Protein AF-X1TWH5-F1 (afdb_monomer_lite)

Radius of gyration: 23.75 Å; chains: 1; bounding box: 56×56×52 Å

Sequence (237 aa):
FRLDMSYLPYCHKTVMTGAKFEKLFGGPPRKSGTPLTQREMDIAASIQAVAEEVMLRAARNVHRQTGMKNLVLAGGVFLNCVGNGRILREGPFDNIWIQPAAGDAGGALGAALFVWYQLLDNERKVDGRDKQRASLLGPAYSDEQIRRFLDSVNAKYHTFENDEQLFDKVAELINQEKVIGWFQGRMEFGPRALGNRMHKGSTALEKRVNERCYCCAAQQYEQTHKKQYNQYRQEPP

Secondary structure (DSSP, 8-state):
----GGG-GGGTSS-S--HHHHHHTTSPPPPTTSPPPHHHHHHHHHHHHHHHHHHHHHHHHHHHHH--SEEEE-SGGGG-HHHHHHHHHHS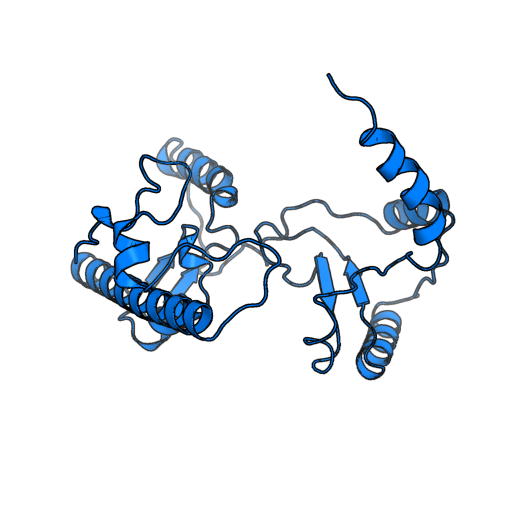S-SEEEE-TTTTGGGHHHHHHHHIIIIIS-------SS---GGG--S----HHHHHHHHHHTT------SSHHHHHHHHHHHHHTT--EEEE-SSPPSSSS--SSEEEE--GGGTTTTTT----SSTTSTTTTHHHHHTTTTS---

InterPro domains:
  IPR003696 Carbamoyltransferase [PF02543] (1-113)
  IPR031730 Carbamoyltransferase, C-terminal [PF16861] (171-197)
  IPR038152 Carbamoyltransferase, C-terminal domain superfamily [G3DSA:3.90.870.20] (133-213)
  IPR043129 ATPase, nucleotide binding domain [SSF53067] (41-119)
  IPR051338 NodU/CmcH Carbamoyltransferase [PTHR34847] (2-197)

pLDDT: mean 80.79, std 21.11, range [26.95, 97.94]

Structure (mmCIF, N/CA/C/O backbone):
data_AF-X1TWH5-F1
#
_entry.id   AF-X1TWH5-F1
#
loop_
_atom_site.group_PDB
_atom_site.id
_atom_site.type_symbol
_atom_site.label_atom_id
_atom_site.label_alt_id
_atom_site.label_comp_id
_atom_site.label_asym_id
_atom_site.label_entity_id
_atom_site.label_seq_id
_atom_site.pdbx_PDB_ins_code
_atom_site.Cartn_x
_atom_site.Cartn_y
_atom_site.Cartn_z
_atom_site.occupancy
_atom_site.B_iso_or_equiv
_atom_site.auth_seq_id
_atom_site.auth_comp_id
_atom_site.auth_asym_id
_atom_site.auth_atom_id
_atom_site.pdbx_PDB_model_num
ATOM 1 N N . PHE A 1 1 ? -14.126 8.071 21.312 1.00 75.88 1 PHE A N 1
ATOM 2 C CA . PHE A 1 1 ? -13.257 9.247 21.547 1.00 75.88 1 PHE A CA 1
ATOM 3 C C . PHE A 1 1 ? -13.687 10.343 20.581 1.00 75.88 1 PHE A C 1
ATOM 5 O O . PHE A 1 1 ? -14.371 10.034 19.612 1.00 75.88 1 PHE A O 1
ATOM 12 N N . ARG A 1 2 ? -13.310 11.597 20.833 1.00 81.94 2 ARG A N 1
ATOM 13 C CA . ARG A 1 2 ? -13.523 12.712 19.905 1.00 81.94 2 ARG A CA 1
ATOM 14 C C . ARG A 1 2 ? -12.220 13.493 19.802 1.00 81.94 2 ARG A C 1
ATOM 16 O O . ARG A 1 2 ? -11.617 13.779 20.830 1.00 81.94 2 ARG A O 1
ATOM 23 N N . LEU A 1 3 ? -11.780 13.772 18.581 1.00 82.00 3 LEU A N 1
ATOM 24 C CA . LEU A 1 3 ? -10.597 14.590 18.334 1.00 82.00 3 LEU A CA 1
ATOM 25 C C . LEU A 1 3 ? -10.986 16.069 18.435 1.00 82.00 3 LEU A C 1
ATOM 27 O O . LEU A 1 3 ? -12.024 16.469 17.901 1.00 82.00 3 LEU A O 1
ATOM 31 N N . ASP A 1 4 ? -10.173 16.874 19.116 1.00 87.94 4 ASP A N 1
ATOM 32 C CA . ASP A 1 4 ? -10.366 18.322 19.129 1.00 87.94 4 ASP A CA 1
ATOM 33 C C . ASP A 1 4 ? -9.8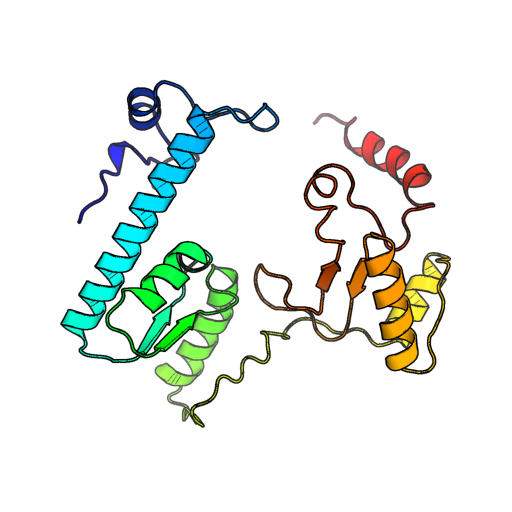58 18.918 17.810 1.00 87.94 4 ASP A C 1
ATOM 35 O O . ASP A 1 4 ? -8.667 19.168 17.611 1.00 87.94 4 ASP A O 1
ATOM 39 N N . MET A 1 5 ? -10.796 19.157 16.896 1.00 88.88 5 MET A N 1
ATOM 40 C CA . MET A 1 5 ? -10.516 19.707 15.570 1.00 88.88 5 MET A CA 1
ATOM 41 C C . MET A 1 5 ? -9.994 21.150 15.610 1.00 88.88 5 MET A C 1
ATOM 43 O O . MET A 1 5 ? -9.475 21.628 14.605 1.00 88.88 5 MET A O 1
ATOM 47 N N . SER A 1 6 ? -10.057 21.850 16.750 1.00 89.56 6 SER A N 1
ATOM 48 C CA . SER A 1 6 ? -9.504 23.206 16.862 1.00 89.56 6 SER A CA 1
ATOM 49 C C . SER A 1 6 ? -7.972 23.252 16.750 1.00 89.56 6 SER A C 1
ATOM 51 O O . SER A 1 6 ? -7.405 24.321 16.515 1.00 89.56 6 SER A O 1
ATOM 53 N N . TYR A 1 7 ? -7.304 22.100 16.858 1.00 89.19 7 TYR A N 1
ATOM 54 C CA . TYR A 1 7 ? -5.873 21.933 16.595 1.00 89.19 7 TYR A CA 1
ATOM 55 C C . TYR A 1 7 ? -5.557 21.621 15.121 1.00 89.19 7 TYR A C 1
ATOM 57 O O . TYR A 1 7 ? -4.430 21.843 14.675 1.00 89.19 7 TYR A O 1
ATOM 65 N N . LEU A 1 8 ? -6.541 21.130 14.360 1.00 89.75 8 LEU A N 1
ATOM 66 C CA . LEU A 1 8 ? -6.369 20.533 13.034 1.00 89.75 8 LEU A CA 1
ATOM 67 C C . LEU A 1 8 ? -7.308 21.205 12.019 1.00 89.75 8 LEU A C 1
ATOM 69 O O . LEU A 1 8 ? -8.389 20.690 11.727 1.00 89.75 8 LEU A O 1
ATOM 73 N N . PRO A 1 9 ? -6.922 22.367 11.467 1.00 88.12 9 PRO A N 1
ATOM 74 C CA . PRO A 1 9 ? -7.796 23.169 10.618 1.00 88.12 9 PRO A CA 1
ATOM 75 C C . PRO A 1 9 ? -7.970 22.640 9.185 1.00 88.12 9 PRO A C 1
ATOM 77 O O . PRO A 1 9 ? -8.643 23.297 8.395 1.00 88.12 9 PRO A O 1
ATOM 80 N N . TYR A 1 10 ? -7.416 21.474 8.837 1.00 85.06 10 TYR A N 1
ATOM 81 C CA . TYR A 1 10 ? -7.393 20.949 7.463 1.00 85.06 10 TYR A CA 1
ATOM 82 C C . TYR A 1 10 ?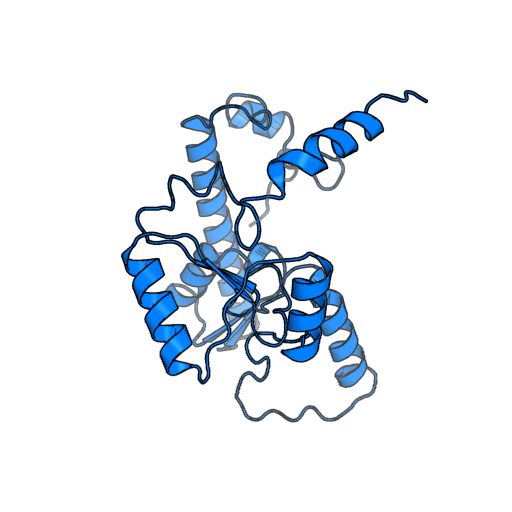 -8.779 20.797 6.812 1.00 85.06 10 TYR A C 1
ATOM 84 O O . TYR A 1 10 ? -8.887 20.796 5.592 1.00 85.06 10 TYR A O 1
ATOM 92 N N . CYS A 1 11 ? -9.854 20.696 7.601 1.00 83.81 11 CYS A N 1
ATOM 93 C CA . CYS A 1 11 ? -11.217 20.645 7.065 1.00 83.81 11 CYS A CA 1
ATOM 94 C C . CYS A 1 11 ? -11.701 21.986 6.483 1.00 83.81 11 CYS A C 1
ATOM 96 O O . CYS A 1 11 ? -12.698 22.004 5.771 1.00 83.81 11 CYS A O 1
ATOM 98 N N . HIS A 1 12 ? -11.057 23.107 6.823 1.00 86.12 12 HIS A N 1
ATOM 99 C CA . HIS A 1 12 ? -11.484 24.454 6.417 1.00 86.12 12 HIS A CA 1
ATOM 100 C C . HIS A 1 12 ? -10.327 25.384 6.009 1.00 86.12 12 HIS A C 1
ATOM 102 O O . HIS A 1 12 ? -10.561 26.543 5.672 1.00 86.12 12 HIS A O 1
ATOM 108 N N . LYS A 1 13 ? -9.075 24.911 6.046 1.00 86.00 13 LYS A N 1
ATOM 109 C CA . LYS A 1 13 ? -7.879 25.631 5.584 1.00 86.00 13 LYS A CA 1
ATOM 110 C C . LYS A 1 13 ? -6.973 24.698 4.789 1.00 86.00 13 LYS A C 1
ATOM 112 O O . LYS A 1 13 ? -6.973 23.493 5.005 1.00 86.00 13 LYS A O 1
ATOM 117 N N . THR A 1 14 ? -6.110 25.271 3.955 1.00 84.38 14 THR A N 1
ATOM 118 C CA . THR A 1 14 ? -5.080 24.557 3.175 1.00 84.38 14 THR A CA 1
ATOM 119 C C . THR A 1 14 ? -3.842 24.160 3.996 1.00 84.38 14 THR A C 1
ATOM 121 O O . THR A 1 14 ? -2.788 23.871 3.437 1.00 84.38 14 THR A O 1
ATOM 124 N N . VAL A 1 15 ? -3.946 24.147 5.330 1.00 84.88 15 VAL A N 1
ATOM 125 C CA . VAL A 1 15 ? -2.860 23.780 6.250 1.00 84.88 15 VAL A CA 1
ATOM 126 C C . VAL A 1 15 ? -3.308 22.672 7.197 1.00 84.88 15 VAL A C 1
ATOM 128 O O . VAL A 1 15 ? -4.450 22.654 7.654 1.00 84.88 15 VAL A O 1
ATOM 131 N N . MET A 1 16 ? -2.390 21.757 7.518 1.00 85.44 16 MET A N 1
ATOM 132 C CA . MET A 1 16 ? -2.682 20.601 8.375 1.00 85.44 16 MET A CA 1
ATOM 133 C C . MET A 1 16 ? -2.828 20.975 9.855 1.00 85.44 16 MET A C 1
ATOM 135 O O . MET A 1 16 ? -3.691 20.440 10.549 1.00 85.44 16 MET A O 1
ATOM 139 N N . THR A 1 17 ? -2.001 21.903 10.336 1.00 89.81 17 THR A N 1
ATOM 140 C CA . THR A 1 17 ? -1.932 22.338 11.739 1.00 89.81 17 THR A CA 1
ATOM 141 C C . THR A 1 17 ? -2.182 23.840 11.845 1.00 89.81 17 THR A C 1
ATOM 143 O O . THR A 1 17 ? -1.909 24.583 10.904 1.00 89.81 17 THR A O 1
ATOM 146 N N . GLY A 1 18 ? -2.707 24.297 12.984 1.00 88.81 18 GLY A N 1
ATOM 147 C CA . GLY A 1 18 ? -2.970 25.720 13.241 1.00 88.81 18 GLY A CA 1
ATOM 148 C C . GLY A 1 18 ? -2.315 26.242 14.521 1.00 88.81 18 GLY A C 1
ATOM 149 O O . GLY A 1 18 ? -1.673 25.493 15.249 1.00 88.81 18 GLY A O 1
ATOM 150 N N . ALA A 1 19 ? -2.555 27.515 14.848 1.00 91.12 19 ALA A N 1
ATOM 151 C CA . ALA A 1 19 ? -1.918 28.216 15.972 1.00 91.12 19 ALA A CA 1
ATOM 152 C C . ALA A 1 19 ? -2.027 27.495 17.333 1.00 91.12 19 ALA A C 1
ATOM 154 O O . ALA A 1 19 ? -1.101 27.543 18.139 1.00 91.12 19 ALA A O 1
ATOM 155 N N . LYS A 1 20 ? -3.136 26.790 17.606 1.00 92.94 20 LYS A N 1
ATOM 156 C CA . LYS A 1 20 ? -3.268 25.984 18.834 1.00 92.94 20 LYS A CA 1
ATOM 157 C C . LYS A 1 20 ? -2.280 24.817 18.878 1.00 92.94 20 LYS A C 1
ATOM 159 O O . LYS A 1 20 ? -1.723 24.537 19.934 1.00 92.94 20 LYS A O 1
ATOM 164 N N . PHE A 1 21 ? -2.065 24.156 17.742 1.00 93.06 21 PHE A N 1
ATOM 165 C CA . PHE A 1 21 ? -1.085 23.083 17.598 1.00 93.06 21 PHE A CA 1
ATOM 166 C C . PHE A 1 21 ? 0.329 23.630 17.778 1.00 93.06 21 PHE A C 1
ATOM 168 O O . PHE A 1 21 ? 1.115 23.079 18.539 1.00 93.06 21 PHE A O 1
ATOM 175 N N . GLU A 1 22 ? 0.621 24.770 17.156 1.00 93.31 22 GLU A N 1
ATOM 176 C CA . GLU A 1 22 ? 1.918 25.434 17.287 1.00 93.31 22 GLU A CA 1
ATOM 177 C C . GLU A 1 22 ? 2.218 25.811 18.738 1.00 93.31 22 GLU A C 1
ATOM 179 O O . GLU A 1 22 ? 3.299 25.521 19.243 1.00 93.31 22 GLU A O 1
ATOM 184 N N . LYS A 1 23 ? 1.238 26.389 19.442 1.00 94.06 23 LYS A N 1
ATOM 185 C CA . LYS A 1 23 ? 1.361 26.721 20.864 1.00 94.06 23 LYS A CA 1
ATOM 186 C C . LYS A 1 23 ? 1.583 25.477 21.725 1.00 94.06 23 LYS A C 1
ATOM 188 O O . LYS A 1 23 ? 2.417 25.514 22.622 1.00 94.06 23 LYS A O 1
ATOM 193 N N . LEU A 1 24 ? 0.846 24.396 21.462 1.00 92.50 24 LEU A N 1
ATOM 194 C CA . LEU A 1 24 ? 0.962 23.143 22.214 1.00 92.50 24 LEU A CA 1
ATOM 195 C C . LEU A 1 24 ? 2.341 22.500 22.047 1.00 92.50 24 LEU A C 1
ATOM 197 O O . LEU A 1 24 ? 2.914 22.020 23.018 1.00 92.50 24 LEU A O 1
ATOM 201 N N . PHE A 1 25 ? 2.877 22.520 20.829 1.00 91.44 25 PHE A N 1
ATOM 202 C CA . PHE A 1 25 ? 4.146 21.880 20.493 1.00 91.44 25 PHE A CA 1
ATOM 203 C C . PHE A 1 25 ? 5.316 22.867 20.398 1.00 91.44 25 PHE A C 1
ATOM 205 O O . PHE A 1 25 ? 6.335 22.553 19.788 1.00 91.44 25 PHE A O 1
ATOM 212 N N . GLY A 1 26 ? 5.193 24.067 20.970 1.00 90.88 26 GLY A N 1
ATOM 213 C CA . GLY A 1 26 ? 6.304 25.006 21.148 1.00 90.88 26 GLY A CA 1
ATOM 214 C C . GLY A 1 26 ? 6.888 25.609 19.865 1.00 90.88 26 GLY A C 1
ATOM 215 O O . GLY A 1 26 ? 8.084 25.879 19.820 1.00 90.88 26 GLY A O 1
ATOM 216 N N . GLY A 1 27 ? 6.090 25.805 18.812 1.00 92.00 27 GLY A N 1
ATOM 217 C CA . GLY A 1 27 ? 6.532 26.523 17.611 1.00 92.00 27 GLY A CA 1
ATOM 218 C C . GLY A 1 27 ? 5.768 26.189 16.324 1.00 92.00 27 GLY A C 1
ATOM 219 O O . GLY A 1 27 ? 4.943 25.273 16.305 1.00 92.00 27 GLY A O 1
ATOM 220 N N . PRO A 1 28 ? 6.067 26.893 15.220 1.00 92.06 28 PRO A N 1
ATOM 221 C CA . PRO A 1 28 ? 5.425 26.664 13.930 1.00 92.06 28 PRO A CA 1
ATOM 222 C C . PRO A 1 28 ? 5.804 25.302 13.314 1.00 92.06 28 PRO A C 1
ATOM 224 O O . PRO A 1 28 ? 6.740 24.634 13.783 1.00 92.06 28 PRO A O 1
ATOM 227 N N . PRO A 1 29 ? 5.110 24.886 12.238 1.00 89.88 29 PRO A N 1
ATOM 228 C CA . PRO A 1 29 ? 5.534 23.770 11.406 1.00 89.88 29 PRO A CA 1
ATOM 229 C C . PRO A 1 29 ? 6.936 24.007 10.846 1.00 89.88 29 PRO A C 1
ATOM 231 O O . PRO A 1 29 ? 7.296 25.120 10.453 1.00 89.88 29 PRO A O 1
ATOM 234 N N . ARG A 1 30 ? 7.725 22.937 10.767 1.00 91.69 30 ARG A N 1
ATOM 235 C CA . ARG A 1 30 ? 9.049 22.977 10.149 1.00 91.69 30 ARG A CA 1
ATOM 236 C C . ARG A 1 30 ? 8.929 23.347 8.664 1.00 91.69 30 ARG A C 1
ATOM 238 O O . ARG A 1 30 ? 8.115 22.775 7.941 1.00 91.69 30 ARG A O 1
ATOM 245 N N . LYS A 1 31 ? 9.781 24.258 8.185 1.00 90.56 31 LYS A N 1
ATOM 246 C CA . LYS A 1 31 ? 9.889 24.573 6.750 1.00 90.56 31 LYS A CA 1
ATOM 247 C C . LYS A 1 31 ? 10.510 23.398 5.996 1.00 90.56 31 LYS A C 1
ATOM 249 O O . LYS A 1 31 ? 11.455 22.790 6.486 1.00 90.56 31 LYS A O 1
ATOM 254 N N . SER A 1 32 ? 10.004 23.089 4.802 1.00 88.88 32 SER A N 1
ATOM 255 C CA . SER A 1 32 ? 10.569 22.023 3.963 1.00 88.88 32 SER A CA 1
ATOM 256 C C . SER A 1 32 ? 12.049 22.280 3.643 1.00 88.88 32 SER A C 1
ATOM 258 O O . SER A 1 32 ? 12.463 23.429 3.503 1.00 88.88 32 SER A O 1
ATOM 260 N N . GLY A 1 33 ? 12.850 21.217 3.550 1.00 90.19 33 GLY A N 1
ATOM 261 C CA . GLY A 1 33 ? 14.287 21.289 3.252 1.00 90.19 33 GLY A CA 1
ATOM 262 C C . GLY A 1 33 ? 15.201 21.673 4.423 1.00 90.19 33 GLY A C 1
ATOM 263 O O . GLY A 1 33 ? 16.415 21.592 4.284 1.00 90.19 33 GLY A O 1
ATOM 264 N N . THR A 1 34 ? 14.665 22.051 5.588 1.00 92.56 34 THR A N 1
ATOM 265 C CA . THR A 1 34 ? 15.492 22.294 6.785 1.00 92.56 34 THR A CA 1
ATOM 266 C C . THR A 1 34 ? 15.832 20.989 7.520 1.00 92.56 34 THR A C 1
ATOM 268 O O . THR A 1 34 ? 15.097 20.004 7.369 1.00 92.56 34 THR A O 1
ATOM 271 N N . PRO A 1 35 ? 16.878 20.965 8.367 1.00 92.25 35 PRO A N 1
ATOM 272 C CA . PRO A 1 35 ? 17.170 19.812 9.217 1.00 92.25 35 PRO A CA 1
ATOM 273 C C . PRO A 1 35 ? 15.982 19.424 10.110 1.00 92.25 35 PRO A C 1
ATOM 275 O O . PRO A 1 35 ? 15.219 20.289 10.549 1.00 92.25 35 PRO A O 1
ATOM 278 N N . LEU A 1 36 ? 15.828 18.121 10.360 1.00 93.25 36 LEU A N 1
ATOM 279 C CA . LEU A 1 36 ? 14.891 17.583 11.349 1.00 93.25 36 LEU A CA 1
ATOM 280 C C . LEU A 1 36 ? 15.503 17.720 12.746 1.00 93.25 36 LEU A C 1
ATOM 282 O O . LEU A 1 36 ? 16.654 17.332 12.944 1.00 93.25 36 LEU A O 1
ATOM 286 N N . THR A 1 37 ? 14.747 18.250 13.706 1.00 93.81 37 THR A N 1
ATOM 287 C CA . THR A 1 37 ? 15.179 18.336 15.108 1.00 93.81 37 THR A CA 1
ATOM 288 C C . THR A 1 37 ? 14.487 17.273 15.962 1.00 93.81 37 THR A C 1
ATOM 290 O O . THR A 1 37 ? 13.516 16.646 15.528 1.00 93.81 37 THR A O 1
ATOM 293 N N . GLN A 1 38 ? 14.957 17.086 17.202 1.00 94.38 38 GLN A N 1
ATOM 294 C CA . GLN A 1 38 ? 14.334 16.166 18.161 1.00 94.38 38 GLN A CA 1
ATOM 295 C C . GLN A 1 38 ? 12.847 16.467 18.369 1.00 94.38 38 GLN A C 1
ATOM 297 O O . GLN A 1 38 ? 12.031 15.554 18.402 1.00 94.38 38 GLN A O 1
ATOM 302 N N . ARG A 1 39 ? 12.478 17.751 18.381 1.00 93.50 39 ARG A N 1
ATOM 303 C CA . ARG A 1 39 ? 11.090 18.196 18.505 1.00 93.50 39 ARG A CA 1
ATOM 304 C C . ARG A 1 39 ? 10.192 17.606 17.416 1.00 93.50 39 ARG A C 1
ATOM 306 O O . ARG A 1 39 ? 9.123 17.094 17.727 1.00 93.50 39 ARG A O 1
ATOM 313 N N . GLU A 1 40 ? 10.591 17.673 16.144 1.00 93.44 40 GLU A N 1
ATOM 314 C CA . GLU A 1 40 ? 9.766 17.119 15.060 1.00 93.44 40 GLU A CA 1
ATOM 315 C C . GLU A 1 40 ? 9.663 15.593 15.142 1.00 93.44 40 GLU A C 1
ATOM 317 O O . GLU A 1 40 ? 8.607 15.039 14.831 1.00 93.44 40 GLU A O 1
ATOM 322 N N . MET A 1 41 ? 10.731 14.925 15.587 1.00 94.25 41 MET A N 1
ATOM 323 C CA . MET A 1 41 ? 10.735 13.477 15.797 1.00 94.25 41 MET A CA 1
ATOM 324 C C . MET A 1 41 ? 9.789 13.069 16.935 1.00 94.25 41 MET A C 1
ATOM 326 O O . MET A 1 41 ? 8.971 12.168 16.746 1.00 94.25 41 MET A O 1
ATOM 330 N N . ASP A 1 42 ? 9.817 13.777 18.066 1.00 95.19 42 ASP A N 1
ATOM 331 C CA . ASP A 1 42 ? 8.942 13.524 19.218 1.00 95.19 42 ASP A CA 1
ATOM 332 C C . ASP A 1 42 ? 7.466 13.776 18.881 1.00 95.19 42 ASP A C 1
ATOM 334 O O . ASP A 1 42 ? 6.589 12.996 19.264 1.00 95.19 42 ASP A O 1
ATOM 338 N N . ILE A 1 43 ? 7.179 14.838 18.116 1.00 93.38 43 ILE A N 1
ATOM 339 C CA . ILE A 1 43 ? 5.828 15.129 17.618 1.00 93.38 43 ILE A CA 1
ATOM 340 C C . ILE A 1 43 ? 5.347 13.993 16.711 1.00 93.38 43 ILE A C 1
ATOM 342 O O . ILE A 1 43 ? 4.236 13.495 16.898 1.00 93.38 43 ILE A O 1
ATOM 346 N N . ALA A 1 44 ? 6.166 13.559 15.748 1.00 93.06 44 ALA A N 1
ATOM 347 C CA . ALA A 1 44 ? 5.807 12.478 14.834 1.00 93.06 44 ALA A CA 1
ATOM 348 C C . ALA A 1 44 ? 5.543 11.162 15.584 1.00 93.06 44 ALA A C 1
ATOM 350 O O . ALA A 1 44 ? 4.518 10.521 15.346 1.00 93.06 44 ALA A O 1
ATOM 351 N N . ALA A 1 45 ? 6.409 10.799 16.535 1.00 95.06 45 ALA A N 1
ATOM 352 C CA . ALA A 1 45 ? 6.241 9.613 17.372 1.00 95.06 45 ALA A CA 1
ATOM 353 C C . ALA A 1 45 ? 4.962 9.683 18.225 1.00 95.06 45 ALA A C 1
ATOM 355 O O . ALA A 1 45 ? 4.202 8.717 18.291 1.00 95.06 45 ALA A O 1
ATOM 356 N N . SER A 1 46 ? 4.676 10.844 18.820 1.00 94.12 46 SER A N 1
ATOM 357 C CA . SER A 1 46 ? 3.473 11.056 19.636 1.00 94.12 46 SER A CA 1
ATOM 358 C C . SER A 1 46 ? 2.190 10.956 18.808 1.00 94.12 46 SER A C 1
ATOM 360 O O . SER A 1 46 ? 1.231 10.302 19.221 1.00 94.12 46 SER A O 1
ATOM 362 N N . ILE A 1 47 ? 2.166 11.566 17.617 1.00 92.44 47 ILE A N 1
ATOM 363 C CA . ILE A 1 47 ? 1.028 11.470 16.690 1.00 92.44 47 ILE A CA 1
ATOM 364 C C . ILE A 1 47 ? 0.817 10.020 16.261 1.00 92.44 47 ILE A C 1
ATOM 366 O O . ILE A 1 47 ? -0.320 9.553 16.263 1.00 92.44 47 ILE A O 1
ATOM 370 N N . GLN A 1 48 ? 1.893 9.308 15.924 1.00 94.94 48 GLN A N 1
ATOM 371 C 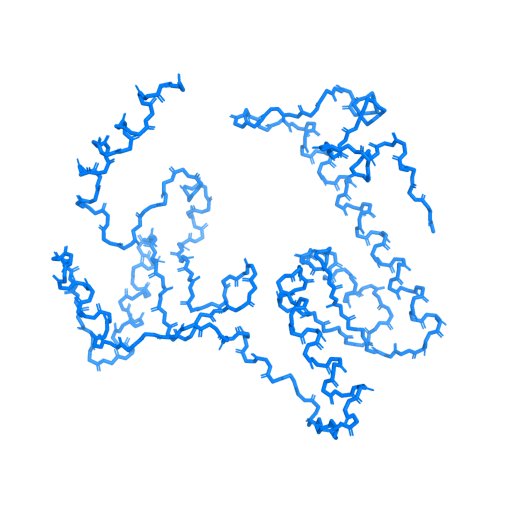CA . GLN A 1 48 ? 1.835 7.901 15.543 1.00 94.94 48 GLN A CA 1
ATOM 372 C C . GLN A 1 48 ? 1.242 7.049 16.678 1.00 94.94 48 GLN A C 1
ATOM 374 O O . GLN A 1 48 ? 0.275 6.326 16.447 1.00 94.94 48 GLN A O 1
ATOM 379 N N . ALA A 1 49 ? 1.717 7.210 17.916 1.00 95.44 49 ALA A N 1
ATOM 380 C CA . ALA A 1 49 ? 1.195 6.481 19.073 1.00 95.44 49 ALA A CA 1
ATOM 381 C C . ALA A 1 49 ? -0.310 6.726 19.303 1.00 95.44 49 ALA A C 1
ATOM 383 O O . ALA A 1 49 ? -1.075 5.787 19.546 1.00 95.44 49 ALA A O 1
ATOM 384 N N . VAL A 1 50 ? -0.759 7.981 19.182 1.00 93.31 50 VAL A N 1
ATOM 385 C CA . VAL A 1 50 ? -2.181 8.337 19.311 1.00 93.31 50 VAL A CA 1
ATOM 386 C C . VAL A 1 50 ? -3.003 7.781 18.146 1.00 93.31 50 VAL A C 1
ATOM 388 O O . VAL A 1 50 ? -4.106 7.281 18.369 1.00 93.31 50 VAL A O 1
ATOM 391 N N . ALA A 1 51 ? -2.486 7.840 16.917 1.00 94.12 51 ALA A N 1
ATOM 392 C CA . ALA A 1 51 ? -3.155 7.300 15.738 1.00 94.12 51 ALA A CA 1
ATOM 393 C C . ALA A 1 51 ? -3.374 5.787 15.868 1.00 94.12 51 ALA A C 1
ATOM 395 O O . ALA A 1 51 ? -4.486 5.312 15.645 1.00 94.12 51 ALA A O 1
ATOM 396 N N . GLU A 1 52 ? -2.358 5.043 16.305 1.00 95.81 52 GLU A N 1
ATOM 397 C CA . GLU A 1 52 ? -2.465 3.605 16.560 1.00 95.81 52 GLU A CA 1
ATOM 398 C C . GLU A 1 52 ? -3.511 3.274 17.629 1.00 95.81 52 GLU A C 1
ATOM 400 O O . GLU A 1 52 ? -4.331 2.373 17.444 1.00 95.81 52 GLU A O 1
ATOM 405 N N . GLU A 1 53 ? -3.528 4.025 18.732 1.00 95.56 53 GLU A N 1
ATOM 406 C CA . GLU A 1 53 ? -4.510 3.843 19.803 1.00 95.56 53 GLU A CA 1
ATOM 407 C C . GLU A 1 53 ? -5.940 4.112 19.308 1.00 95.56 53 GLU A C 1
ATOM 409 O O . GLU A 1 53 ? -6.876 3.364 19.604 1.00 95.56 53 GLU A O 1
ATOM 414 N N . VAL A 1 54 ? -6.118 5.163 18.508 1.00 94.69 54 VAL A N 1
ATOM 415 C CA . VAL A 1 54 ? -7.388 5.501 17.859 1.00 94.69 54 VAL A CA 1
ATOM 416 C C . VAL A 1 54 ? -7.838 4.395 16.902 1.00 94.69 54 VAL A C 1
ATOM 418 O O . VAL A 1 54 ? -8.995 3.969 16.970 1.00 94.69 54 VAL A O 1
ATOM 421 N N . MET A 1 55 ? -6.937 3.901 16.052 1.00 95.75 55 MET A N 1
ATOM 422 C CA . MET A 1 55 ? -7.200 2.805 15.117 1.00 95.75 55 MET A CA 1
ATOM 423 C C . MET A 1 55 ? -7.631 1.531 15.857 1.00 95.75 55 MET A C 1
ATOM 425 O O . MET A 1 55 ? -8.652 0.932 15.513 1.00 95.75 55 MET A O 1
ATOM 429 N N . LEU A 1 56 ? -6.920 1.152 16.923 1.00 96.38 56 LEU A N 1
ATOM 430 C CA . LEU A 1 56 ? -7.237 -0.030 17.727 1.00 96.38 56 LEU A CA 1
ATOM 431 C C . LEU A 1 56 ? -8.591 0.098 18.440 1.00 96.38 56 LEU A C 1
ATOM 433 O O . LEU A 1 56 ? -9.382 -0.849 18.466 1.00 96.38 56 LEU A O 1
ATOM 437 N N . ARG A 1 57 ? -8.907 1.281 18.984 1.00 96.00 57 ARG A N 1
ATOM 438 C CA . ARG A 1 57 ? -10.224 1.562 19.582 1.00 96.00 57 ARG A CA 1
ATOM 439 C C . ARG A 1 57 ? -11.349 1.466 18.558 1.00 96.00 57 ARG A C 1
ATOM 441 O O . ARG A 1 57 ? -12.397 0.904 18.876 1.00 96.00 57 ARG A O 1
ATOM 448 N N . ALA A 1 58 ? -11.144 1.991 17.351 1.00 95.62 58 ALA A N 1
ATOM 449 C CA . ALA A 1 58 ? -12.119 1.892 16.269 1.00 95.62 58 ALA A CA 1
ATOM 450 C C . ALA A 1 58 ? -12.360 0.426 15.872 1.00 95.62 58 ALA A C 1
ATOM 452 O O . ALA A 1 58 ? -13.512 -0.006 15.817 1.00 95.62 58 ALA A O 1
ATOM 453 N N . ALA A 1 59 ? -11.291 -0.359 15.712 1.00 96.50 59 ALA A N 1
ATOM 454 C CA . ALA A 1 59 ? -11.367 -1.787 15.409 1.00 96.50 59 ALA A CA 1
ATOM 455 C C . ALA A 1 59 ? -12.148 -2.566 16.489 1.00 96.50 59 ALA A C 1
ATOM 457 O O . ALA A 1 59 ? -13.093 -3.293 16.179 1.00 96.50 59 ALA A O 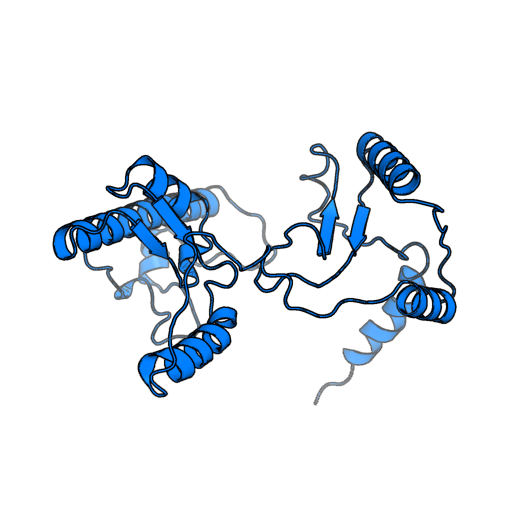1
ATOM 458 N N . ARG A 1 60 ? -11.834 -2.350 17.776 1.00 96.81 60 ARG A N 1
ATOM 459 C CA . ARG A 1 60 ? -12.554 -2.966 18.910 1.00 96.81 60 ARG A CA 1
ATOM 460 C C . ARG A 1 60 ? -14.029 -2.571 18.966 1.00 96.81 60 ARG A C 1
ATOM 462 O O . ARG A 1 60 ? -14.870 -3.392 19.329 1.00 96.81 60 ARG A O 1
ATOM 469 N N . ASN A 1 61 ? -14.349 -1.323 18.630 1.00 96.44 61 ASN A N 1
ATOM 470 C CA . ASN A 1 61 ? -15.728 -0.855 18.575 1.00 96.44 61 ASN A CA 1
ATOM 471 C C . ASN A 1 61 ? -16.518 -1.560 17.460 1.00 96.44 61 ASN A C 1
ATOM 473 O O . ASN A 1 61 ? -17.607 -2.059 17.727 1.00 96.44 61 ASN A O 1
ATOM 477 N N . VAL A 1 62 ? -15.958 -1.670 16.251 1.00 96.69 62 VAL A N 1
ATOM 478 C CA . VAL A 1 62 ? -16.592 -2.402 15.137 1.00 96.69 62 VAL A CA 1
ATOM 479 C C . VAL A 1 62 ? -16.792 -3.876 15.488 1.00 96.69 62 VAL A C 1
ATOM 481 O O . VAL A 1 62 ? -17.875 -4.413 15.264 1.00 96.69 62 VAL A O 1
ATOM 484 N N . HIS A 1 63 ? -15.801 -4.521 16.107 1.00 97.75 63 HIS A N 1
ATOM 485 C CA . HIS A 1 63 ? -15.947 -5.904 16.563 1.00 97.75 63 HIS A CA 1
ATOM 486 C C . HIS A 1 63 ? -17.091 -6.057 17.572 1.00 97.75 63 HIS A C 1
ATOM 488 O O . HIS A 1 63 ? -17.914 -6.953 17.443 1.00 97.75 63 HIS A O 1
ATOM 494 N N . ARG A 1 64 ? -17.194 -5.154 18.556 1.00 97.81 64 ARG A N 1
ATOM 495 C CA . ARG A 1 64 ? -18.281 -5.185 19.548 1.00 97.81 64 ARG A CA 1
ATOM 496 C C . ARG A 1 64 ? -19.665 -5.060 18.909 1.00 97.81 64 ARG A C 1
ATOM 498 O O . ARG A 1 64 ? -20.606 -5.661 19.408 1.00 97.81 64 ARG A O 1
ATOM 505 N N . GLN A 1 65 ? -19.786 -4.268 17.846 1.00 97.94 65 GLN A N 1
ATOM 506 C CA . GLN A 1 65 ? -21.059 -4.048 17.156 1.00 97.94 65 GLN A CA 1
ATOM 507 C C . GLN A 1 65 ? -21.442 -5.204 16.226 1.00 97.94 65 GLN A C 1
ATOM 509 O O . GLN A 1 65 ? -22.624 -5.476 16.058 1.00 97.94 65 GLN A O 1
ATOM 514 N N . THR A 1 66 ? -20.460 -5.860 15.608 1.00 97.62 66 THR A N 1
ATOM 515 C CA . THR A 1 66 ? -20.703 -6.829 14.525 1.00 97.62 66 THR A CA 1
ATOM 516 C C . THR A 1 66 ? -20.489 -8.284 14.932 1.00 97.62 66 THR A C 1
ATOM 518 O O . THR A 1 66 ? -21.043 -9.175 14.297 1.00 97.62 66 THR A O 1
ATOM 521 N N . GLY A 1 67 ? -19.657 -8.548 15.945 1.00 97.25 67 GLY A N 1
ATOM 522 C CA . GLY A 1 67 ? -19.218 -9.893 16.330 1.00 97.25 67 GLY A CA 1
ATOM 523 C C . GLY A 1 67 ? -18.417 -10.631 15.248 1.00 97.25 67 GLY A C 1
ATOM 524 O O . GLY A 1 67 ? -18.220 -11.841 15.353 1.00 97.25 67 GLY A O 1
ATOM 525 N N . MET A 1 68 ? -17.993 -9.942 14.182 1.00 97.38 68 MET A N 1
ATOM 526 C CA . MET A 1 68 ? -17.302 -10.569 13.059 1.00 97.38 68 MET A CA 1
ATOM 527 C C . MET A 1 68 ? -15.843 -10.872 13.382 1.00 97.38 68 MET A C 1
ATOM 529 O O . MET A 1 68 ? -15.132 -10.047 13.942 1.00 97.38 68 MET A O 1
ATOM 533 N N . LYS A 1 69 ? -15.380 -12.035 12.921 1.00 95.94 69 LYS A N 1
ATOM 534 C CA . LYS A 1 69 ? -14.009 -12.525 13.128 1.00 95.94 69 LYS A CA 1
ATOM 535 C C . LYS A 1 69 ? -12.978 -11.923 12.175 1.00 95.94 69 LYS A C 1
ATOM 537 O O . LYS A 1 69 ? -11.790 -11.934 12.471 1.00 95.94 69 LYS A O 1
ATOM 542 N N . ASN A 1 70 ? -13.422 -11.404 11.031 1.00 95.50 70 ASN A N 1
ATOM 543 C CA . ASN A 1 70 ? -12.547 -10.909 9.970 1.00 95.50 70 ASN A CA 1
ATOM 544 C C . ASN A 1 70 ? -12.766 -9.410 9.757 1.00 95.50 70 ASN A C 1
ATOM 546 O O . ASN A 1 70 ? -13.908 -8.970 9.620 1.00 95.50 70 ASN A O 1
ATOM 550 N N . LEU A 1 71 ? -11.677 -8.644 9.679 1.00 96.12 71 LEU A N 1
ATOM 551 C CA . LEU A 1 71 ? -11.711 -7.201 9.447 1.00 96.12 71 LEU A CA 1
ATOM 552 C C . LEU A 1 71 ? -11.161 -6.850 8.063 1.00 96.12 71 LEU A C 1
ATOM 554 O O . LEU A 1 71 ? -10.036 -7.200 7.721 1.00 96.12 71 LEU A O 1
ATOM 558 N N . VAL A 1 72 ? -11.939 -6.104 7.283 1.00 94.06 72 VAL A N 1
ATOM 559 C CA . VAL A 1 72 ? -11.529 -5.575 5.975 1.00 94.06 72 VAL A CA 1
ATOM 560 C C . VAL A 1 72 ? -11.236 -4.083 6.125 1.00 94.06 72 VAL A C 1
ATOM 562 O O . VAL A 1 72 ? -12.067 -3.337 6.637 1.00 94.06 72 VAL A O 1
ATOM 565 N N . LEU A 1 73 ? -10.052 -3.652 5.695 1.00 93.75 73 LEU A N 1
ATOM 566 C CA . LEU A 1 73 ? -9.529 -2.302 5.886 1.00 93.75 73 LEU A CA 1
ATOM 567 C C . LEU A 1 73 ? -9.276 -1.609 4.542 1.00 93.75 73 LEU A C 1
ATOM 569 O O . LEU A 1 73 ? -8.575 -2.128 3.672 1.00 93.75 73 LEU A O 1
ATOM 573 N N . ALA A 1 74 ? -9.824 -0.404 4.394 1.00 91.50 74 ALA A N 1
ATOM 574 C CA . ALA A 1 74 ? -9.594 0.501 3.272 1.00 91.50 74 ALA A CA 1
ATOM 575 C C . ALA A 1 74 ? -9.703 1.960 3.750 1.00 91.50 74 ALA A C 1
ATOM 577 O O . ALA A 1 74 ? -10.304 2.238 4.786 1.00 91.50 74 ALA A O 1
ATOM 578 N N . GLY A 1 75 ? -9.108 2.888 3.007 1.00 88.56 75 GLY A N 1
ATOM 579 C CA . GLY A 1 75 ? -8.874 4.280 3.395 1.00 88.56 75 GLY A CA 1
ATOM 580 C C . GLY A 1 75 ? -7.380 4.568 3.584 1.00 88.56 75 GLY A C 1
ATOM 581 O O . GLY A 1 75 ? -6.634 3.724 4.080 1.00 88.56 75 GLY A O 1
ATOM 582 N N . GLY A 1 76 ? -6.932 5.776 3.226 1.00 86.56 76 GLY A N 1
ATOM 583 C CA . GLY A 1 76 ? -5.506 6.147 3.239 1.00 86.56 76 GLY A CA 1
ATOM 584 C C . GLY A 1 76 ? -4.803 5.969 4.594 1.00 86.56 76 GLY A C 1
ATOM 585 O O . GLY A 1 76 ? -3.613 5.666 4.628 1.00 86.56 76 GLY A O 1
ATOM 586 N N . VAL A 1 77 ? -5.539 6.062 5.708 1.00 90.12 77 VAL A N 1
ATOM 587 C CA . VAL A 1 77 ? -5.024 5.795 7.067 1.00 90.12 77 VAL A CA 1
ATOM 588 C C . VAL A 1 77 ? -4.471 4.373 7.201 1.00 90.12 77 VAL A C 1
ATOM 590 O O . VAL A 1 77 ? -3.459 4.168 7.867 1.00 90.12 77 VAL A O 1
ATOM 593 N N . PHE A 1 78 ? -5.070 3.392 6.523 1.00 90.56 78 PHE A N 1
ATOM 594 C CA . PHE A 1 78 ? -4.641 1.993 6.582 1.00 90.56 78 PHE A CA 1
ATOM 595 C C . PHE A 1 78 ? -3.444 1.683 5.674 1.00 90.56 78 PHE A C 1
ATOM 597 O O . PHE A 1 78 ? -3.040 0.530 5.571 1.00 90.56 78 PHE A O 1
ATOM 604 N N . LEU A 1 79 ? -2.806 2.694 5.074 1.00 85.75 79 LEU A N 1
ATOM 605 C CA . LEU A 1 79 ? -1.435 2.563 4.563 1.00 85.75 79 LEU A CA 1
ATOM 606 C C . LEU A 1 79 ? -0.385 2.627 5.694 1.00 85.75 79 LEU A C 1
ATOM 608 O O . LEU A 1 79 ? 0.808 2.440 5.441 1.00 85.75 79 LEU A O 1
ATOM 612 N N . ASN A 1 80 ? -0.816 2.862 6.940 1.00 91.00 80 ASN A N 1
ATOM 613 C CA . ASN A 1 80 ? 0.005 2.791 8.145 1.00 91.00 80 ASN A CA 1
ATOM 614 C C . ASN A 1 80 ? 0.234 1.328 8.569 1.00 91.00 80 ASN A C 1
ATOM 616 O O . ASN A 1 80 ? -0.557 0.737 9.307 1.00 91.00 80 ASN A O 1
ATOM 620 N N . CYS A 1 81 ? 1.334 0.732 8.102 1.00 90.62 81 CYS A N 1
ATOM 621 C CA . CYS A 1 81 ? 1.672 -0.663 8.395 1.00 90.62 81 CYS A CA 1
ATOM 622 C C . CYS A 1 81 ? 1.921 -0.933 9.888 1.00 90.62 81 CYS A C 1
ATOM 624 O O . CYS A 1 81 ? 1.606 -2.023 10.363 1.00 90.62 81 CYS A O 1
ATOM 626 N N . VAL A 1 82 ? 2.424 0.054 10.637 1.00 92.81 82 VAL A N 1
ATOM 627 C CA . VAL A 1 82 ? 2.666 -0.070 12.082 1.00 92.81 82 VAL A CA 1
ATOM 628 C C . VAL A 1 82 ? 1.336 -0.209 12.827 1.00 92.81 82 VAL A C 1
ATOM 630 O O . VAL A 1 82 ? 1.151 -1.162 13.585 1.00 92.81 82 VAL A O 1
ATOM 633 N N . GLY A 1 83 ? 0.370 0.666 12.527 1.00 94.19 83 GLY A N 1
ATOM 634 C CA . GLY A 1 83 ? -0.978 0.601 13.096 1.00 94.19 83 GLY A CA 1
ATOM 635 C C . GLY A 1 83 ? -1.734 -0.667 12.704 1.00 94.19 83 GLY A C 1
ATOM 636 O O . GLY A 1 83 ? -2.346 -1.305 13.560 1.00 94.19 83 GLY A O 1
ATOM 637 N N . ASN A 1 84 ? -1.627 -1.100 11.446 1.00 94.81 84 ASN A N 1
ATOM 638 C CA . ASN A 1 84 ? -2.219 -2.365 11.000 1.00 94.81 84 ASN A CA 1
ATOM 639 C C . ASN A 1 84 ? -1.616 -3.575 11.723 1.00 94.81 84 ASN A C 1
ATOM 641 O O . ASN A 1 84 ? -2.348 -4.465 12.150 1.00 94.81 84 ASN A O 1
ATOM 645 N N . GLY A 1 85 ? -0.291 -3.595 11.906 1.00 95.00 85 GLY A N 1
ATOM 646 C CA . GLY A 1 85 ? 0.386 -4.647 12.660 1.00 95.00 85 GLY A CA 1
ATOM 647 C C . GLY A 1 85 ? -0.071 -4.692 14.116 1.00 95.00 85 GLY A C 1
ATOM 648 O O . GLY A 1 85 ? -0.212 -5.770 14.689 1.00 95.00 85 GLY A O 1
ATOM 649 N N . ARG A 1 86 ? -0.361 -3.532 14.711 1.00 95.94 86 ARG A N 1
ATOM 650 C CA . ARG A 1 86 ? -0.912 -3.454 16.065 1.00 95.94 86 ARG A CA 1
ATOM 651 C C . ARG A 1 86 ? -2.357 -3.957 16.139 1.00 95.94 86 ARG A C 1
ATOM 653 O O . ARG A 1 86 ? -2.667 -4.723 17.043 1.00 95.94 86 ARG A O 1
ATOM 660 N N . ILE A 1 87 ? -3.211 -3.623 15.164 1.00 96.88 87 ILE A N 1
ATOM 661 C CA . ILE A 1 87 ? -4.566 -4.201 15.050 1.00 96.88 87 ILE A CA 1
ATOM 662 C C . ILE A 1 87 ? -4.499 -5.726 14.926 1.00 96.88 87 ILE A C 1
ATOM 664 O O . ILE A 1 87 ? -5.266 -6.409 15.593 1.00 96.88 87 ILE A O 1
ATOM 668 N N . LEU A 1 88 ? -3.589 -6.259 14.108 1.00 95.69 88 LEU A N 1
ATOM 669 C CA . LEU A 1 88 ? -3.442 -7.704 13.933 1.00 95.69 88 LEU A CA 1
ATOM 670 C C . LEU A 1 88 ? -3.034 -8.413 15.234 1.00 95.69 88 LEU A C 1
ATOM 672 O O . LEU A 1 88 ? -3.522 -9.499 15.512 1.00 95.69 88 LEU A O 1
ATOM 676 N N . ARG A 1 89 ? -2.136 -7.814 16.027 1.00 96.25 89 ARG A N 1
ATOM 677 C CA . ARG A 1 89 ? -1.634 -8.425 17.271 1.00 96.25 89 ARG A CA 1
ATOM 678 C C . ARG A 1 89 ? -2.563 -8.249 18.472 1.00 96.25 89 ARG A C 1
ATOM 680 O O . ARG A 1 89 ? -2.639 -9.136 19.312 1.00 96.25 89 ARG A O 1
ATOM 687 N N . GLU A 1 90 ? -3.191 -7.083 18.604 1.00 97.25 90 GLU A N 1
ATOM 688 C CA . GLU A 1 90 ? -3.913 -6.665 19.823 1.00 97.25 90 GLU A CA 1
ATOM 689 C C . GLU A 1 90 ? -5.429 -6.505 19.613 1.00 97.25 90 GLU A C 1
ATOM 691 O O . GLU A 1 90 ? -6.176 -6.196 20.556 1.00 97.25 90 GLU A O 1
ATOM 696 N N . GLY A 1 91 ? -5.881 -6.610 18.364 1.00 95.88 91 GLY A N 1
ATOM 697 C CA . GLY A 1 91 ? -7.278 -6.512 17.978 1.00 95.88 91 GLY A CA 1
ATOM 698 C C . GLY A 1 91 ? -8.017 -7.842 18.152 1.00 95.88 91 GLY A C 1
ATOM 699 O O . GLY A 1 91 ? -7.404 -8.901 18.183 1.00 95.88 91 GLY A O 1
ATOM 700 N N . PRO A 1 92 ? -9.353 -7.804 18.256 1.00 96.88 92 PRO A N 1
ATOM 701 C CA . PRO A 1 92 ? -10.177 -8.990 18.487 1.00 96.88 92 PRO A CA 1
ATOM 702 C C . PRO A 1 92 ? -10.521 -9.751 17.189 1.00 96.88 92 PRO A C 1
ATOM 704 O O . PRO A 1 92 ? -11.599 -10.322 17.096 1.00 96.88 92 PRO A O 1
ATOM 707 N N . PHE A 1 93 ? -9.667 -9.703 16.164 1.00 97.19 93 PHE A N 1
ATOM 708 C CA . PHE A 1 93 ? -9.948 -10.299 14.853 1.00 97.19 93 PHE A CA 1
ATOM 709 C C . PHE A 1 93 ? -8.974 -11.435 14.556 1.00 97.19 93 PHE A C 1
ATOM 711 O O . PHE A 1 93 ? -7.774 -11.284 14.763 1.00 97.19 93 PHE A O 1
ATOM 718 N N . ASP A 1 94 ? -9.491 -12.530 14.004 1.00 95.31 94 ASP A N 1
ATOM 719 C CA . ASP A 1 94 ? -8.696 -13.688 13.587 1.00 95.31 94 ASP A CA 1
ATOM 720 C C . ASP A 1 94 ? -7.873 -13.352 12.338 1.00 95.31 94 ASP A C 1
ATOM 722 O O . ASP A 1 94 ? -6.722 -13.761 12.204 1.00 95.31 94 ASP A O 1
ATOM 726 N N . ASN A 1 95 ? -8.470 -12.588 11.415 1.00 94.00 95 ASN A N 1
ATOM 727 C CA . ASN A 1 95 ? -7.830 -12.177 10.172 1.00 94.00 95 ASN A CA 1
ATOM 728 C C . ASN A 1 95 ? -8.113 -10.711 9.868 1.00 94.00 95 ASN A C 1
ATOM 730 O O . ASN A 1 95 ? -9.221 -10.206 10.086 1.00 94.00 95 ASN A O 1
ATOM 734 N N . ILE A 1 96 ? -7.128 -10.056 9.258 1.00 94.38 96 ILE A N 1
ATOM 735 C CA . ILE A 1 96 ? -7.315 -8.755 8.626 1.00 94.38 96 ILE A CA 1
ATOM 736 C C . ILE A 1 96 ? -6.969 -8.845 7.144 1.00 94.38 96 ILE A C 1
ATOM 738 O O . ILE A 1 96 ? -6.029 -9.534 6.753 1.00 94.38 96 ILE A O 1
ATOM 742 N N . TRP A 1 97 ? -7.706 -8.112 6.321 1.00 92.25 97 TRP A N 1
ATOM 743 C CA . TRP A 1 97 ? -7.380 -7.905 4.918 1.00 92.25 97 TRP A CA 1
ATOM 744 C C . TRP A 1 97 ? -7.346 -6.411 4.633 1.00 92.25 97 TRP A C 1
ATOM 746 O O . TRP A 1 97 ? -8.246 -5.679 5.042 1.00 92.25 97 TRP A O 1
ATOM 756 N N . ILE A 1 98 ? -6.301 -5.948 3.953 1.00 90.75 98 ILE A N 1
ATOM 757 C CA . ILE A 1 98 ? -6.077 -4.528 3.679 1.00 90.75 98 ILE A CA 1
ATOM 758 C C . ILE A 1 98 ? -6.001 -4.339 2.173 1.00 90.75 98 ILE A C 1
ATOM 760 O O . ILE A 1 98 ? -5.216 -5.005 1.501 1.00 90.75 98 ILE A O 1
ATOM 764 N N . GLN A 1 99 ? -6.779 -3.393 1.659 1.00 89.12 99 GLN A N 1
ATOM 765 C CA . GLN A 1 99 ? -6.766 -3.061 0.244 1.00 89.12 99 GLN A CA 1
ATOM 766 C C . GLN A 1 99 ? -5.403 -2.451 -0.164 1.00 89.12 99 GLN A C 1
ATOM 768 O O . GLN A 1 99 ? -5.023 -1.423 0.396 1.00 89.12 99 GLN A O 1
ATOM 773 N N . PRO A 1 100 ? -4.665 -2.984 -1.161 1.00 84.00 100 PRO A N 1
ATOM 774 C CA . PRO A 1 100 ? -3.349 -2.455 -1.553 1.00 84.00 100 PRO A CA 1
ATOM 775 C C . PRO A 1 100 ? -3.398 -1.003 -2.041 1.00 84.00 100 PRO A C 1
ATOM 777 O O . PRO A 1 100 ? -2.535 -0.190 -1.711 1.00 84.00 100 PRO A O 1
ATOM 780 N N . ALA A 1 101 ? -4.462 -0.643 -2.758 1.00 83.50 101 ALA A N 1
ATOM 781 C CA . ALA A 1 101 ? -4.790 0.734 -3.108 1.00 83.50 101 ALA A CA 1
ATOM 782 C C . ALA A 1 101 ? -5.816 1.324 -2.124 1.00 83.50 101 ALA A C 1
ATOM 784 O O . ALA A 1 101 ? -6.874 1.779 -2.541 1.00 83.50 101 ALA A O 1
ATOM 785 N N . ALA A 1 102 ? -5.552 1.269 -0.812 1.00 79.69 102 ALA A N 1
ATOM 786 C CA . ALA A 1 102 ? -6.510 1.716 0.209 1.00 79.69 102 ALA A CA 1
ATOM 787 C C . ALA A 1 102 ? -6.851 3.217 0.138 1.00 79.69 102 ALA A C 1
ATOM 789 O O . ALA A 1 102 ? -7.879 3.618 0.668 1.00 79.69 102 ALA A O 1
ATOM 790 N N . GLY A 1 103 ? -6.006 4.051 -0.472 1.00 77.19 103 GLY A N 1
ATOM 791 C CA . GLY A 1 103 ? -6.300 5.473 -0.687 1.00 77.19 103 GLY A CA 1
ATOM 792 C C . GLY A 1 103 ? -7.281 5.727 -1.838 1.00 77.19 103 GLY A C 1
ATOM 793 O O . GLY A 1 103 ? -7.890 4.805 -2.375 1.00 77.19 103 GLY A O 1
ATOM 794 N N . ASP A 1 104 ? -7.370 6.984 -2.273 1.00 79.88 104 ASP A N 1
ATOM 795 C CA . ASP A 1 104 ? -8.334 7.436 -3.293 1.00 79.88 104 ASP A CA 1
ATOM 796 C C . ASP A 1 104 ? -8.211 6.694 -4.630 1.00 79.88 104 ASP A C 1
ATOM 798 O O . ASP A 1 104 ? -9.206 6.489 -5.325 1.00 79.88 104 ASP A O 1
ATOM 802 N N . ALA A 1 105 ? -7.011 6.200 -4.955 1.00 79.50 105 ALA A N 1
ATOM 803 C CA . ALA A 1 105 ? -6.784 5.361 -6.127 1.00 79.50 105 ALA A CA 1
ATOM 804 C C . ALA A 1 105 ? -7.727 4.141 -6.161 1.00 79.50 105 ALA A C 1
ATOM 806 O O . ALA A 1 105 ? -8.243 3.800 -7.222 1.00 79.50 105 ALA A O 1
ATOM 807 N N . GLY A 1 106 ? -8.011 3.513 -5.013 1.00 84.81 106 GLY A N 1
ATOM 808 C CA . GLY A 1 106 ? -8.911 2.360 -4.916 1.00 84.81 106 GLY A CA 1
ATOM 809 C C . GLY A 1 106 ? -10.394 2.688 -5.080 1.00 84.81 106 GLY A C 1
ATOM 810 O O . GLY A 1 106 ? -11.191 1.764 -5.254 1.00 84.81 106 GLY A O 1
ATOM 811 N N . GLY A 1 107 ? -10.775 3.969 -5.065 1.00 87.88 107 GLY A N 1
ATOM 812 C CA . GLY A 1 107 ? -12.168 4.404 -5.174 1.00 87.88 107 GLY A CA 1
ATOM 813 C C . GLY A 1 107 ? -12.829 3.959 -6.478 1.00 87.88 107 GLY A C 1
ATOM 814 O O . GLY A 1 107 ? -13.958 3.478 -6.454 1.00 87.88 107 GLY A O 1
ATOM 815 N N . ALA A 1 108 ? -12.103 4.017 -7.600 1.00 89.19 108 ALA A N 1
ATOM 816 C CA . ALA A 1 108 ? -12.608 3.558 -8.896 1.00 89.19 108 ALA A CA 1
ATOM 817 C C . ALA A 1 108 ? -12.951 2.056 -8.889 1.00 89.19 108 ALA A C 1
ATOM 819 O O . ALA A 1 108 ? -14.006 1.654 -9.382 1.00 89.19 108 ALA A O 1
ATOM 820 N N . LEU A 1 109 ? -12.098 1.229 -8.271 1.00 89.12 109 LEU A N 1
ATOM 821 C CA . LEU A 1 109 ? -12.368 -0.200 -8.104 1.00 89.12 109 LEU A CA 1
ATOM 822 C C . LEU A 1 109 ? -13.574 -0.426 -7.184 1.00 89.12 109 LEU A C 1
ATOM 824 O O . LEU A 1 109 ? -14.446 -1.227 -7.508 1.00 89.12 109 LEU A O 1
ATOM 828 N N . GLY A 1 110 ? -13.640 0.289 -6.059 1.00 90.88 110 GLY A N 1
ATOM 829 C CA . GLY A 1 110 ? -14.765 0.206 -5.127 1.00 90.88 110 GLY A CA 1
ATOM 830 C C . GLY A 1 110 ? -16.100 0.560 -5.786 1.00 90.88 110 GLY A C 1
ATOM 831 O O . GLY A 1 110 ? -17.066 -0.182 -5.633 1.00 90.88 110 GLY A O 1
ATOM 832 N N . ALA A 1 111 ? -16.135 1.634 -6.579 1.00 93.25 111 ALA A N 1
ATOM 833 C CA . ALA A 1 111 ? -17.317 2.058 -7.323 1.00 93.25 111 ALA A CA 1
ATOM 834 C C . ALA A 1 111 ? -17.760 1.001 -8.344 1.00 93.25 111 ALA A C 1
ATOM 836 O O . ALA A 1 111 ? -18.936 0.647 -8.388 1.00 93.25 111 ALA A O 1
ATOM 837 N N . ALA A 1 112 ? -16.822 0.442 -9.115 1.00 92.56 112 ALA A N 1
ATOM 838 C CA . ALA A 1 112 ? -17.126 -0.618 -10.073 1.00 92.56 112 ALA A CA 1
ATOM 839 C C . ALA A 1 112 ? -17.696 -1.872 -9.384 1.00 92.56 112 ALA A C 1
ATOM 841 O O . ALA A 1 112 ? -18.707 -2.413 -9.830 1.00 92.56 112 ALA A O 1
ATOM 842 N N . LEU A 1 113 ? -17.093 -2.306 -8.270 1.00 91.94 113 LEU A N 1
ATOM 843 C CA . LEU A 1 113 ? -17.574 -3.451 -7.489 1.00 91.94 113 LEU A CA 1
ATOM 844 C C . LEU A 1 113 ? -18.955 -3.186 -6.875 1.00 91.94 113 LEU A C 1
ATOM 846 O O . LEU A 1 113 ? -19.797 -4.081 -6.872 1.00 91.94 113 LEU A O 1
ATOM 850 N N . PHE A 1 114 ? -19.199 -1.969 -6.382 1.00 94.75 114 PHE A N 1
ATOM 851 C CA . PHE A 1 114 ? -20.496 -1.571 -5.839 1.00 94.75 114 PHE A CA 1
ATOM 852 C C . PHE A 1 114 ? -21.586 -1.617 -6.912 1.00 94.75 114 PHE A C 1
ATOM 854 O O . PHE A 1 114 ? -22.603 -2.271 -6.714 1.00 94.75 114 PHE A O 1
ATOM 861 N N . VAL A 1 115 ? -21.360 -1.005 -8.079 1.00 97.19 115 VAL A N 1
ATOM 862 C CA . VAL A 1 115 ? -22.325 -1.056 -9.189 1.00 97.19 115 VAL A CA 1
ATOM 863 C C . VAL A 1 115 ? -22.594 -2.506 -9.593 1.00 97.19 115 VAL A C 1
ATOM 865 O O . VAL A 1 115 ? -23.747 -2.924 -9.659 1.00 97.19 115 VAL A O 1
ATOM 868 N N . TRP A 1 116 ? -21.538 -3.293 -9.800 1.00 96.12 116 TRP A N 1
ATOM 869 C CA . TRP A 1 116 ? -21.650 -4.664 -10.291 1.00 96.12 116 TRP A CA 1
ATOM 870 C C . TRP A 1 116 ? -22.418 -5.595 -9.344 1.00 96.12 116 TRP A C 1
ATOM 872 O O . TRP A 1 116 ? -23.288 -6.335 -9.802 1.00 96.12 116 TRP A O 1
ATOM 882 N N . TYR A 1 117 ? -22.114 -5.552 -8.042 1.00 95.62 117 TYR A N 1
ATOM 883 C CA . TYR A 1 117 ? -22.670 -6.489 -7.058 1.00 95.62 117 TYR A CA 1
ATOM 884 C C . TYR A 1 117 ? -23.850 -5.948 -6.251 1.00 95.62 117 TYR A C 1
ATOM 886 O O . TYR A 1 117 ? -24.520 -6.737 -5.597 1.00 95.62 117 TYR A O 1
ATOM 894 N N . GLN A 1 118 ? -24.067 -4.633 -6.185 1.00 95.12 118 GLN A N 1
ATOM 895 C CA . GLN A 1 118 ? -25.138 -4.047 -5.363 1.00 95.12 118 GLN A CA 1
ATOM 896 C C . GLN A 1 118 ? -26.236 -3.393 -6.196 1.00 95.12 118 GLN A C 1
ATOM 898 O O . GLN A 1 118 ? -27.378 -3.380 -5.756 1.00 95.12 118 GLN A O 1
ATOM 903 N N . LEU A 1 119 ? -25.919 -2.852 -7.379 1.00 96.69 119 LEU A N 1
ATOM 904 C CA . LEU A 1 119 ? -26.923 -2.204 -8.234 1.00 96.69 119 LEU A CA 1
ATOM 905 C C . LEU A 1 119 ? -27.402 -3.101 -9.375 1.00 96.69 119 LEU A C 1
ATOM 907 O O . LEU A 1 119 ? -28.565 -3.034 -9.751 1.00 96.69 119 LEU A O 1
ATOM 911 N N . LEU A 1 120 ? -26.509 -3.924 -9.929 1.00 97.56 120 LEU A N 1
ATOM 912 C CA . LEU A 1 120 ? -26.827 -4.848 -11.021 1.00 97.56 120 LEU A CA 1
ATOM 913 C C . LEU A 1 120 ? -27.142 -6.275 -10.546 1.00 97.56 120 LEU A C 1
ATOM 915 O O . LEU A 1 120 ? -27.434 -7.125 -11.378 1.00 97.56 120 LEU A O 1
ATOM 919 N N . ASP A 1 121 ? -27.055 -6.530 -9.236 1.00 95.06 121 ASP A N 1
ATOM 920 C CA . ASP A 1 121 ? -27.377 -7.812 -8.587 1.00 95.06 121 ASP A CA 1
ATOM 921 C C . ASP A 1 121 ? -26.678 -9.041 -9.208 1.00 95.06 121 ASP A C 1
ATOM 923 O O . ASP A 1 121 ? -27.194 -10.158 -9.222 1.00 95.06 121 ASP A O 1
ATOM 927 N N . ASN A 1 122 ? -25.473 -8.847 -9.757 1.00 96.38 122 ASN A N 1
ATOM 928 C CA . ASN A 1 122 ? -24.698 -9.961 -10.290 1.00 96.38 122 ASN A CA 1
ATOM 929 C C . ASN A 1 122 ? -24.200 -10.870 -9.162 1.00 96.38 122 ASN A C 1
ATOM 931 O O . ASN A 1 122 ? -23.818 -10.420 -8.081 1.00 96.38 122 ASN A O 1
ATOM 935 N N . GLU A 1 123 ? -24.096 -12.164 -9.456 1.00 93.69 123 GLU A N 1
ATOM 936 C CA . GLU A 1 123 ? -23.628 -13.159 -8.496 1.00 93.69 123 GLU A CA 1
ATOM 937 C C . GLU A 1 123 ? -22.157 -12.932 -8.101 1.00 93.69 123 GLU A C 1
ATOM 939 O O . GLU A 1 123 ? -21.257 -12.851 -8.946 1.00 93.69 123 GLU A O 1
ATOM 944 N N . ARG A 1 124 ? -21.881 -12.911 -6.790 1.00 90.06 124 ARG A N 1
ATOM 945 C CA . ARG A 1 124 ? -20.515 -12.883 -6.256 1.00 90.06 124 ARG A CA 1
ATOM 946 C C . ARG A 1 124 ? -20.009 -14.293 -5.955 1.00 90.06 124 ARG A C 1
ATOM 948 O O . ARG A 1 124 ? -20.289 -14.851 -4.898 1.00 90.06 124 ARG A O 1
ATOM 955 N N . LYS A 1 125 ? -19.164 -14.830 -6.838 1.00 87.44 125 LYS A N 1
ATOM 956 C CA . LYS A 1 125 ? -18.483 -16.120 -6.630 1.00 87.44 125 LYS A CA 1
ATOM 957 C C . LYS A 1 125 ? -17.173 -15.935 -5.868 1.00 87.44 125 LYS A C 1
ATOM 959 O O . LYS A 1 125 ? -16.239 -15.306 -6.367 1.00 87.44 125 LYS A O 1
ATOM 964 N N . VAL A 1 126 ? -17.090 -16.508 -4.669 1.00 84.81 126 VAL A N 1
ATOM 965 C CA . VAL A 1 126 ? -15.889 -16.488 -3.818 1.00 84.81 126 VAL A CA 1
ATOM 966 C C . VAL A 1 126 ? -15.378 -17.908 -3.582 1.00 84.81 126 VAL A C 1
ATOM 968 O O . VAL A 1 126 ? -16.166 -18.829 -3.415 1.00 84.81 126 VAL A O 1
ATOM 971 N N . ASP A 1 127 ? -14.057 -18.089 -3.561 1.00 83.75 127 ASP A N 1
ATOM 972 C CA . ASP A 1 127 ? -13.387 -19.377 -3.296 1.00 83.75 127 ASP A CA 1
ATOM 973 C C . ASP A 1 127 ? -12.514 -19.335 -2.029 1.00 83.75 127 ASP A C 1
ATOM 975 O O . ASP A 1 127 ? -11.607 -20.147 -1.852 1.00 83.75 127 ASP A O 1
ATOM 979 N N . GLY A 1 128 ? -12.765 -18.348 -1.164 1.00 78.50 128 GLY A N 1
ATOM 980 C CA . GLY A 1 128 ? -12.071 -18.166 0.111 1.00 78.50 128 GLY A CA 1
ATOM 981 C C . GLY A 1 128 ? -10.644 -17.618 0.013 1.00 78.50 128 GLY A C 1
ATOM 982 O O . GLY A 1 128 ? -10.014 -17.435 1.050 1.00 78.50 128 GLY A O 1
ATOM 983 N N . ARG A 1 129 ? -10.121 -17.332 -1.188 1.00 77.81 129 ARG A N 1
ATOM 984 C CA . ARG A 1 129 ? -8.760 -16.805 -1.376 1.00 77.81 129 ARG A CA 1
ATOM 985 C C . ARG A 1 129 ? -8.772 -15.400 -1.968 1.00 77.81 129 ARG A C 1
ATOM 987 O O . ARG A 1 129 ? -9.642 -15.052 -2.765 1.00 77.81 129 ARG A O 1
ATOM 994 N N . ASP A 1 130 ? -7.773 -14.599 -1.602 1.00 77.88 130 ASP A N 1
ATOM 995 C CA . ASP A 1 130 ? -7.519 -13.332 -2.284 1.00 77.88 130 ASP A CA 1
ATOM 996 C C . ASP A 1 130 ? -7.043 -13.593 -3.723 1.00 77.88 130 ASP A C 1
ATOM 998 O O . ASP A 1 130 ? -6.152 -14.408 -3.973 1.00 77.88 130 ASP A O 1
ATOM 1002 N N . LYS A 1 131 ? -7.653 -12.888 -4.678 1.00 80.50 131 LYS A N 1
ATOM 1003 C CA . LYS A 1 131 ? -7.357 -12.982 -6.114 1.00 80.50 131 LYS A CA 1
ATOM 1004 C C . LYS A 1 131 ? -6.688 -11.734 -6.669 1.00 80.50 131 LYS A C 1
ATOM 1006 O O . LYS A 1 131 ? -6.502 -11.651 -7.881 1.00 80.50 131 LYS A O 1
ATOM 1011 N N . GLN A 1 132 ? -6.309 -10.771 -5.829 1.00 77.75 132 GLN A N 1
ATOM 1012 C CA . GLN A 1 132 ? -5.708 -9.533 -6.318 1.00 77.75 132 GLN A CA 1
ATOM 1013 C C . GLN A 1 132 ? -4.333 -9.702 -6.955 1.00 77.75 132 GLN A C 1
ATOM 1015 O O . GLN A 1 132 ? -3.922 -8.805 -7.685 1.00 77.75 132 GLN A O 1
ATOM 1020 N N . ARG A 1 133 ? -3.636 -10.831 -6.738 1.00 81.69 133 ARG A N 1
ATOM 1021 C CA . ARG A 1 133 ? -2.358 -11.157 -7.405 1.00 81.69 133 ARG A CA 1
ATOM 1022 C C . ARG A 1 133 ? -1.370 -9.981 -7.346 1.00 81.69 133 ARG A C 1
ATOM 1024 O O . ARG A 1 133 ? -0.983 -9.448 -8.382 1.00 81.69 133 ARG A O 1
ATOM 1031 N N . ALA A 1 134 ? -1.040 -9.530 -6.132 1.00 78.81 134 ALA A N 1
ATOM 1032 C CA . ALA A 1 134 ? -0.172 -8.371 -5.874 1.00 78.81 134 ALA A CA 1
ATOM 1033 C C . ALA A 1 134 ? -0.626 -7.057 -6.550 1.00 78.81 134 ALA A C 1
ATOM 1035 O O . ALA A 1 134 ? 0.169 -6.145 -6.758 1.00 78.81 134 ALA A O 1
ATOM 1036 N N . SER A 1 135 ? -1.915 -6.945 -6.889 1.00 85.56 135 SER A N 1
ATOM 1037 C CA . SER A 1 135 ? -2.492 -5.793 -7.586 1.00 85.56 135 SER A CA 1
ATOM 1038 C C . SER A 1 135 ? -1.777 -5.460 -8.899 1.00 85.56 135 SER A C 1
ATOM 1040 O O . SER A 1 135 ? -1.683 -4.299 -9.279 1.00 85.56 135 SER A O 1
ATOM 1042 N N . LEU A 1 136 ? -1.287 -6.468 -9.624 1.00 85.00 136 LEU A N 1
ATOM 1043 C CA . LEU A 1 136 ? -0.608 -6.305 -10.913 1.00 85.00 136 LEU A CA 1
ATOM 1044 C C . LEU A 1 136 ? -1.599 -5.970 -12.044 1.00 85.00 136 LEU A C 1
ATOM 1046 O O . LEU A 1 136 ? -1.842 -6.769 -12.951 1.00 85.00 136 LEU A O 1
ATOM 1050 N N . LEU A 1 137 ? -2.221 -4.794 -11.959 1.00 86.25 137 LEU A N 1
ATOM 1051 C CA . LEU A 1 137 ? -3.302 -4.344 -12.840 1.00 86.25 137 LEU A CA 1
ATOM 1052 C C . LEU A 1 137 ? -2.850 -3.300 -13.865 1.00 86.25 137 LEU A C 1
ATOM 1054 O O . LEU A 1 137 ? -3.576 -3.029 -14.820 1.00 86.25 137 LEU A O 1
ATOM 1058 N N . GLY A 1 138 ? -1.649 -2.749 -13.718 1.00 87.81 138 GLY A N 1
ATOM 1059 C CA . GLY A 1 138 ? -1.097 -1.781 -14.652 1.00 87.81 138 GLY A CA 1
ATOM 1060 C C . GLY A 1 138 ? -0.563 -2.404 -15.951 1.00 87.81 138 GLY A C 1
ATOM 1061 O O . GLY A 1 138 ? -0.705 -3.615 -16.184 1.00 87.81 138 GLY A O 1
ATOM 1062 N N . PRO A 1 139 ? 0.059 -1.577 -16.811 1.00 89.12 139 PRO A N 1
ATOM 1063 C CA . PRO A 1 139 ? 0.637 -2.018 -18.074 1.00 89.12 139 PRO A CA 1
ATOM 1064 C C . PRO A 1 139 ? 1.822 -2.965 -17.856 1.00 89.12 139 PRO A C 1
ATOM 1066 O O . PRO A 1 139 ? 2.577 -2.833 -16.887 1.00 89.12 139 PRO A O 1
ATOM 1069 N N . ALA A 1 140 ? 1.990 -3.897 -18.790 1.00 90.12 140 ALA A N 1
ATOM 1070 C CA . ALA A 1 140 ? 3.205 -4.677 -18.991 1.00 90.12 140 ALA A CA 1
ATOM 1071 C C . ALA A 1 140 ? 3.805 -4.325 -20.350 1.00 90.12 140 ALA A C 1
ATOM 1073 O O . ALA A 1 140 ? 3.092 -3.877 -21.248 1.00 90.12 140 ALA A O 1
ATOM 1074 N N . TYR A 1 141 ? 5.104 -4.561 -20.483 1.00 88.50 141 TYR A N 1
ATOM 1075 C CA . TYR A 1 141 ? 5.845 -4.342 -21.715 1.00 88.50 141 TYR A CA 1
ATOM 1076 C C . TYR A 1 141 ? 6.545 -5.642 -22.080 1.00 88.50 141 TYR A C 1
ATOM 1078 O O . TYR A 1 141 ? 7.107 -6.302 -21.209 1.00 88.50 141 TYR A O 1
ATOM 1086 N N . SER A 1 142 ? 6.461 -6.011 -23.352 1.00 89.94 142 SER A N 1
ATOM 1087 C CA . SER A 1 142 ? 7.208 -7.135 -23.912 1.00 89.94 142 SER A CA 1
ATOM 1088 C C . SER A 1 142 ? 8.686 -6.786 -24.070 1.00 89.94 142 SER A C 1
ATOM 1090 O O . SER A 1 142 ? 9.045 -5.611 -24.200 1.00 89.94 142 SER A O 1
ATOM 1092 N N . ASP A 1 143 ? 9.531 -7.811 -24.144 1.00 88.12 143 ASP A N 1
ATOM 1093 C CA . ASP A 1 143 ? 10.969 -7.648 -24.375 1.00 88.12 143 ASP A CA 1
ATOM 1094 C C . ASP A 1 143 ? 11.255 -6.886 -25.669 1.00 88.12 143 ASP A C 1
ATOM 1096 O O . ASP A 1 143 ? 12.167 -6.068 -25.722 1.00 88.12 143 ASP A O 1
ATOM 1100 N N . GLU A 1 144 ? 10.430 -7.074 -26.702 1.00 92.00 144 GLU A N 1
ATOM 1101 C CA . GLU A 1 144 ? 10.557 -6.336 -27.955 1.00 92.00 144 GLU A CA 1
ATOM 1102 C C . GLU A 1 144 ? 10.280 -4.836 -27.775 1.00 92.00 144 GLU A C 1
ATOM 1104 O O . GLU A 1 144 ? 11.024 -4.001 -28.290 1.00 92.00 144 GLU A O 1
ATOM 1109 N N . GLN A 1 145 ? 9.247 -4.467 -27.010 1.00 91.19 145 GLN A N 1
ATOM 1110 C CA . GLN A 1 145 ? 8.965 -3.061 -26.700 1.00 91.19 145 GLN A CA 1
ATOM 1111 C C . GLN A 1 145 ? 10.091 -2.433 -25.874 1.00 91.19 145 GLN A C 1
ATOM 1113 O O . GLN A 1 145 ? 10.490 -1.300 -26.148 1.00 91.19 145 GLN A O 1
ATOM 1118 N N . ILE A 1 146 ? 10.616 -3.171 -24.891 1.00 89.38 146 ILE A N 1
ATOM 1119 C CA . ILE A 1 146 ? 11.746 -2.729 -24.068 1.00 89.38 146 ILE A CA 1
ATOM 1120 C C . ILE A 1 146 ? 12.982 -2.531 -24.949 1.00 89.38 146 ILE A C 1
ATOM 1122 O O . ILE A 1 146 ? 13.610 -1.477 -24.884 1.00 89.38 146 ILE A O 1
ATOM 1126 N N . ARG A 1 147 ? 13.292 -3.491 -25.825 1.00 89.31 147 ARG A N 1
ATOM 1127 C CA . ARG A 1 147 ? 14.437 -3.427 -26.737 1.00 89.31 147 ARG A CA 1
ATOM 1128 C C . ARG A 1 147 ? 14.354 -2.230 -27.672 1.00 89.31 147 ARG A C 1
ATOM 1130 O O . ARG A 1 147 ? 15.284 -1.435 -27.710 1.00 89.31 147 ARG A O 1
ATOM 1137 N N . ARG A 1 148 ? 13.210 -2.038 -28.338 1.00 94.19 148 ARG A N 1
ATOM 1138 C CA . ARG A 1 148 ? 12.977 -0.878 -29.214 1.00 94.19 148 ARG A CA 1
ATOM 1139 C C . ARG A 1 148 ? 13.189 0.441 -28.473 1.00 94.19 148 ARG A C 1
ATOM 1141 O O . ARG A 1 148 ? 13.787 1.360 -29.025 1.00 94.19 148 ARG A O 1
ATOM 1148 N N . PHE A 1 149 ? 12.719 0.542 -27.228 1.00 92.75 149 PHE A N 1
ATOM 1149 C CA . PHE A 1 149 ? 12.950 1.728 -26.406 1.00 92.75 149 PHE A CA 1
ATOM 1150 C C . PHE A 1 149 ? 14.440 1.923 -26.092 1.00 92.75 149 PHE A C 1
ATOM 1152 O O . PHE A 1 149 ? 14.959 3.016 -26.312 1.00 92.75 149 PHE A O 1
ATOM 1159 N N . LEU A 1 150 ? 15.139 0.878 -25.639 1.00 90.81 150 LEU A N 1
ATOM 1160 C CA . LEU A 1 150 ? 16.572 0.928 -25.329 1.00 90.81 150 LEU A CA 1
ATOM 1161 C C . LEU A 1 150 ? 17.417 1.301 -26.555 1.00 90.81 150 LEU A C 1
ATOM 1163 O O . LEU A 1 150 ? 18.298 2.154 -26.448 1.00 90.81 150 LEU A O 1
ATOM 1167 N N . ASP A 1 151 ? 17.105 0.726 -27.716 1.00 91.56 151 ASP A N 1
ATOM 1168 C CA . ASP A 1 151 ? 17.758 1.044 -28.985 1.00 91.56 151 ASP A CA 1
ATOM 1169 C C . ASP A 1 151 ? 17.502 2.509 -29.381 1.00 91.56 151 ASP A C 1
ATOM 1171 O O . ASP A 1 151 ? 18.431 3.217 -29.764 1.00 91.56 151 ASP A O 1
ATOM 1175 N N . SER A 1 152 ? 16.269 3.012 -29.212 1.00 94.69 152 SER A N 1
ATOM 1176 C CA . SER A 1 152 ? 15.912 4.400 -29.561 1.00 94.69 152 SER A CA 1
ATOM 1177 C C . SER A 1 152 ? 16.687 5.459 -28.771 1.00 94.69 152 SER A C 1
ATOM 1179 O O . SER A 1 152 ? 16.906 6.566 -29.264 1.00 94.69 152 SER A O 1
ATOM 1181 N N . VAL A 1 153 ? 17.129 5.117 -27.557 1.00 95.38 153 VAL A N 1
ATOM 1182 C CA . VAL A 1 153 ? 17.944 5.993 -26.704 1.00 95.38 153 VAL A CA 1
ATOM 1183 C C . VAL A 1 153 ? 19.436 5.645 -26.756 1.00 95.38 153 VAL A C 1
ATOM 1185 O O . VAL A 1 153 ? 20.215 6.213 -25.991 1.00 95.38 153 VAL A O 1
ATOM 1188 N N . ASN A 1 154 ? 19.847 4.727 -27.641 1.00 92.94 154 ASN A N 1
ATOM 1189 C CA . ASN A 1 154 ? 21.206 4.181 -27.731 1.00 92.94 154 ASN A CA 1
ATOM 1190 C C . ASN A 1 154 ? 21.753 3.703 -26.370 1.00 92.94 154 ASN A C 1
ATOM 1192 O O . ASN A 1 154 ? 22.923 3.921 -26.035 1.00 92.94 154 ASN A O 1
ATOM 1196 N N . ALA A 1 155 ? 20.900 3.079 -25.552 1.00 92.06 155 ALA A N 1
ATOM 1197 C CA . ALA A 1 155 ? 21.311 2.534 -24.267 1.00 92.06 155 ALA A CA 1
ATOM 1198 C C . ALA A 1 155 ? 22.256 1.342 -24.460 1.00 92.06 155 ALA A C 1
ATOM 1200 O O . ALA A 1 155 ? 22.070 0.505 -25.340 1.00 92.06 155 ALA A O 1
ATOM 1201 N N . LYS A 1 156 ? 23.247 1.220 -23.575 1.00 91.81 156 LYS A N 1
ATOM 1202 C CA . LYS A 1 156 ? 24.059 0.004 -23.470 1.00 91.81 156 LYS A CA 1
ATOM 1203 C C . LYS A 1 156 ? 23.326 -0.996 -22.585 1.00 91.81 156 LYS A C 1
ATOM 1205 O O . LYS A 1 156 ? 23.065 -0.694 -21.421 1.00 91.81 156 LYS A O 1
ATOM 1210 N N . TYR A 1 157 ? 23.009 -2.166 -23.129 1.00 89.69 157 TYR A N 1
ATOM 1211 C CA . TYR A 1 157 ? 22.325 -3.231 -22.402 1.00 89.69 157 TYR A CA 1
ATOM 1212 C C . TYR A 1 157 ? 22.889 -4.606 -22.759 1.00 89.69 157 TYR A C 1
ATOM 1214 O O . TYR A 1 157 ? 23.526 -4.791 -23.795 1.00 89.69 157 TYR A O 1
ATOM 1222 N N . HIS A 1 158 ? 22.631 -5.565 -21.876 1.00 89.06 158 HIS A N 1
ATOM 1223 C CA . HIS A 1 158 ? 22.900 -6.981 -22.088 1.00 89.06 158 HIS A CA 1
ATOM 1224 C C . HIS A 1 158 ? 21.582 -7.743 -21.997 1.00 89.06 158 HIS A C 1
ATOM 1226 O O . HIS A 1 158 ? 20.704 -7.375 -21.215 1.00 89.06 158 HIS A O 1
ATOM 1232 N N . THR A 1 159 ? 21.452 -8.793 -22.797 1.00 88.00 159 THR A N 1
ATOM 1233 C CA . THR A 1 159 ? 20.342 -9.744 -22.719 1.00 88.00 159 THR A CA 1
ATOM 1234 C C . THR A 1 159 ? 20.827 -11.021 -22.054 1.00 88.00 159 THR A C 1
ATOM 1236 O O . THR A 1 159 ? 21.957 -11.441 -22.297 1.00 88.00 159 THR A O 1
ATOM 1239 N N . PHE A 1 160 ? 19.968 -11.639 -21.252 1.00 87.44 160 PHE A N 1
ATOM 1240 C CA . PHE A 1 160 ? 20.210 -12.947 -20.651 1.00 87.44 160 PHE A CA 1
ATOM 1241 C C . PHE A 1 160 ? 19.353 -13.985 -21.370 1.00 87.44 160 PHE A C 1
ATOM 1243 O O . PHE A 1 160 ? 18.250 -13.668 -21.812 1.00 87.44 160 PHE A O 1
ATOM 1250 N N . GLU A 1 161 ? 19.865 -15.204 -21.517 1.00 83.25 161 GLU A N 1
ATOM 1251 C CA . GLU A 1 161 ? 19.139 -16.279 -22.208 1.00 83.25 161 GLU A CA 1
ATOM 1252 C C . GLU A 1 161 ? 18.009 -16.853 -21.350 1.00 83.25 161 GLU A C 1
ATOM 1254 O O . GLU A 1 161 ? 17.028 -17.378 -21.874 1.00 83.25 161 GLU A O 1
ATOM 1259 N N . ASN A 1 162 ? 18.151 -16.757 -20.027 1.00 84.62 162 ASN A N 1
ATOM 1260 C CA . ASN A 1 162 ? 17.179 -17.238 -19.062 1.00 84.62 162 ASN A CA 1
ATOM 1261 C C . ASN A 1 162 ? 17.218 -16.427 -17.757 1.00 84.62 162 ASN A C 1
ATOM 1263 O O . ASN A 1 162 ? 18.150 -15.660 -17.491 1.00 84.62 162 ASN A O 1
ATOM 1267 N N . ASP A 1 163 ? 16.188 -16.637 -16.940 1.00 84.31 163 ASP A N 1
ATOM 1268 C CA . ASP A 1 163 ? 16.012 -15.963 -15.655 1.00 84.31 163 ASP A CA 1
ATOM 1269 C C . ASP A 1 163 ? 17.100 -16.327 -14.636 1.00 84.31 163 ASP A C 1
ATOM 1271 O O . ASP A 1 163 ? 17.460 -15.493 -13.812 1.00 84.31 163 ASP A O 1
ATOM 1275 N N . GLU A 1 164 ? 17.663 -17.537 -14.695 1.00 89.06 164 GLU A N 1
ATOM 1276 C CA . GLU A 1 164 ? 18.702 -17.990 -13.760 1.00 89.06 164 GLU A CA 1
ATOM 1277 C C . GLU A 1 164 ? 19.965 -17.128 -13.881 1.00 89.06 164 GLU A C 1
ATOM 1279 O O . GLU A 1 164 ? 20.419 -16.549 -12.895 1.00 89.06 164 GLU A O 1
ATOM 1284 N N . GLN A 1 165 ? 20.451 -16.914 -15.108 1.00 85.81 165 GLN A N 1
ATOM 1285 C CA . GLN A 1 165 ? 21.597 -16.037 -15.365 1.00 85.81 165 GLN A CA 1
ATOM 1286 C C . GLN A 1 165 ? 21.325 -14.585 -14.942 1.00 85.81 165 GLN A C 1
ATOM 1288 O O . GLN A 1 165 ? 22.210 -13.904 -14.413 1.00 85.81 165 GLN A O 1
ATOM 1293 N N . LEU A 1 166 ? 20.099 -14.098 -15.169 1.00 86.50 166 LEU A N 1
ATOM 1294 C CA . LEU A 1 166 ? 19.689 -12.767 -14.729 1.00 86.50 166 LEU A CA 1
ATOM 1295 C C . LEU A 1 166 ? 19.723 -12.666 -13.199 1.00 86.50 166 LEU A C 1
ATOM 1297 O O . LEU A 1 166 ? 20.263 -11.699 -12.657 1.00 86.50 166 LEU A O 1
ATOM 1301 N N . PHE A 1 167 ? 19.157 -13.648 -12.497 1.00 88.69 167 PHE A N 1
ATOM 1302 C CA . PHE A 1 167 ? 19.100 -13.663 -11.039 1.00 88.69 167 PHE A CA 1
ATOM 1303 C C . PHE A 1 167 ? 20.486 -13.779 -10.413 1.00 88.69 167 PHE A C 1
ATOM 1305 O O . PHE A 1 167 ? 20.767 -13.025 -9.480 1.00 88.69 167 PHE A O 1
ATOM 1312 N N . ASP A 1 168 ? 21.367 -14.614 -10.960 1.00 90.50 168 ASP A N 1
ATOM 1313 C CA . ASP A 1 168 ? 22.758 -14.720 -10.516 1.00 90.50 168 ASP A CA 1
ATOM 1314 C C . ASP A 1 168 ? 23.480 -13.381 -10.645 1.00 90.50 168 ASP A C 1
ATOM 1316 O O . ASP A 1 168 ? 24.106 -12.902 -9.692 1.00 90.50 168 ASP A O 1
ATOM 1320 N N . LYS A 1 169 ? 23.325 -12.703 -11.791 1.00 87.94 169 LYS A N 1
ATOM 1321 C CA . LYS A 1 169 ? 23.948 -11.393 -11.991 1.00 87.94 169 LYS A CA 1
ATOM 1322 C C . LYS A 1 169 ? 23.400 -10.344 -11.030 1.00 87.94 169 LYS A C 1
ATOM 1324 O O . LYS A 1 169 ? 24.150 -9.529 -10.493 1.00 87.94 169 LYS A O 1
ATOM 1329 N N . VAL A 1 170 ? 22.091 -10.341 -10.809 1.00 88.75 170 VAL A N 1
ATOM 1330 C CA . VAL A 1 170 ? 21.432 -9.403 -9.893 1.00 88.75 170 VAL A CA 1
ATOM 1331 C C . VAL A 1 170 ? 21.866 -9.665 -8.453 1.00 88.75 170 VAL A C 1
ATOM 1333 O O . VAL A 1 170 ? 22.148 -8.711 -7.730 1.00 88.75 170 VAL A O 1
ATOM 1336 N N . ALA A 1 171 ? 21.977 -10.928 -8.039 1.00 89.44 171 ALA A N 1
ATOM 1337 C CA . ALA A 1 171 ? 22.470 -11.311 -6.721 1.00 89.44 171 ALA A CA 1
ATOM 1338 C C . ALA A 1 171 ? 23.923 -10.863 -6.509 1.00 89.44 171 ALA A C 1
ATOM 1340 O O . ALA A 1 171 ? 24.235 -10.266 -5.478 1.00 89.44 171 ALA A O 1
ATOM 1341 N N . GLU A 1 172 ? 24.789 -11.057 -7.508 1.00 91.56 172 GLU A N 1
ATOM 1342 C CA . GLU A 1 172 ? 26.169 -10.560 -7.497 1.00 91.56 172 GLU A CA 1
ATOM 1343 C C . GLU A 1 172 ? 26.212 -9.032 -7.310 1.00 91.56 172 GLU A C 1
ATOM 1345 O O . GLU A 1 172 ? 26.933 -8.522 -6.452 1.00 91.56 172 GLU A O 1
ATOM 1350 N N . LEU A 1 173 ? 25.397 -8.289 -8.068 1.00 88.81 173 LEU A N 1
ATOM 1351 C CA . LEU A 1 173 ? 25.318 -6.828 -7.979 1.00 88.81 173 LEU A CA 1
ATOM 1352 C C . LEU A 1 173 ? 24.787 -6.349 -6.618 1.00 88.81 173 LEU A C 1
ATOM 1354 O O . LEU A 1 173 ? 25.282 -5.354 -6.087 1.00 88.81 173 LEU A O 1
ATOM 1358 N N . ILE A 1 174 ? 23.813 -7.054 -6.033 1.00 86.44 174 ILE A N 1
ATOM 1359 C CA . ILE A 1 174 ? 23.321 -6.773 -4.676 1.00 86.44 174 ILE A CA 1
ATOM 1360 C C . ILE A 1 174 ? 24.436 -7.003 -3.651 1.00 86.44 174 ILE A C 1
ATOM 1362 O O . ILE A 1 174 ? 24.635 -6.157 -2.779 1.00 86.44 174 ILE A O 1
ATOM 1366 N N . ASN A 1 175 ? 25.189 -8.102 -3.775 1.00 89.81 175 ASN A N 1
ATOM 1367 C CA . ASN A 1 175 ? 26.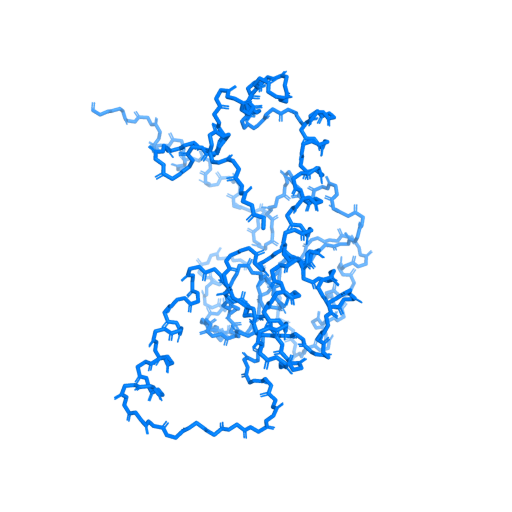318 -8.419 -2.897 1.00 89.81 175 ASN A CA 1
ATOM 1368 C C . ASN A 1 175 ? 27.448 -7.378 -2.998 1.00 89.81 175 ASN A C 1
ATOM 1370 O O . ASN A 1 175 ? 28.147 -7.109 -2.028 1.00 89.81 175 ASN A O 1
ATOM 1374 N N . GLN A 1 176 ? 27.587 -6.734 -4.158 1.00 89.62 176 GLN A N 1
ATOM 1375 C CA . GLN A 1 176 ? 28.494 -5.602 -4.384 1.00 89.62 176 GLN A CA 1
ATOM 1376 C C . GLN A 1 176 ? 27.913 -4.246 -3.949 1.00 89.62 176 GLN A C 1
ATOM 1378 O O . GLN A 1 176 ? 28.451 -3.195 -4.311 1.00 89.62 176 GLN A O 1
ATOM 1383 N N . GLU A 1 177 ? 26.794 -4.253 -3.224 1.00 87.88 177 GLU A N 1
ATOM 1384 C CA . GLU A 1 177 ? 26.102 -3.062 -2.737 1.00 87.88 177 GLU A CA 1
ATOM 1385 C C . GLU A 1 177 ? 25.723 -2.078 -3.854 1.00 87.88 177 GLU A C 1
ATOM 1387 O O . GLU A 1 177 ? 25.731 -0.858 -3.683 1.00 87.88 177 GLU A O 1
ATOM 1392 N N . LYS A 1 178 ? 25.392 -2.585 -5.042 1.00 83.88 178 LYS A N 1
ATOM 1393 C CA . LYS A 1 178 ? 24.880 -1.743 -6.124 1.00 83.88 178 LYS A CA 1
ATOM 1394 C C . LYS A 1 178 ? 23.390 -1.474 -5.929 1.00 83.88 178 LYS A C 1
ATOM 1396 O O . LYS A 1 178 ? 22.655 -2.279 -5.361 1.00 83.88 178 LYS A O 1
ATOM 1401 N N . VAL A 1 179 ? 22.947 -0.319 -6.423 1.00 83.50 179 VAL A N 1
ATOM 1402 C CA . VAL A 1 179 ? 21.520 0.003 -6.546 1.00 83.50 179 VAL A CA 1
ATOM 1403 C C . VAL A 1 179 ? 21.034 -0.497 -7.897 1.00 83.50 179 VAL A C 1
ATOM 1405 O O . VAL A 1 179 ? 21.627 -0.174 -8.926 1.00 83.50 179 VAL A O 1
ATOM 1408 N N . ILE A 1 180 ? 19.955 -1.270 -7.887 1.00 84.88 180 ILE A N 1
ATOM 1409 C CA . ILE A 1 180 ? 19.379 -1.915 -9.062 1.00 84.88 180 ILE A CA 1
ATOM 1410 C C . ILE A 1 180 ? 17.936 -1.445 -9.216 1.00 84.88 180 ILE A C 1
ATOM 1412 O O . ILE A 1 180 ? 17.109 -1.634 -8.320 1.00 84.88 180 ILE A O 1
ATOM 1416 N N . GLY A 1 181 ? 17.627 -0.844 -10.364 1.00 86.62 181 GLY A N 1
ATOM 1417 C CA . GLY A 1 181 ? 16.249 -0.667 -10.812 1.00 86.62 181 GLY A CA 1
ATOM 1418 C C . GLY A 1 181 ? 15.705 -1.993 -11.337 1.00 86.62 181 GLY A C 1
ATOM 1419 O O . GLY A 1 181 ? 16.318 -2.617 -12.197 1.00 86.62 181 GLY A O 1
ATOM 1420 N N . TRP A 1 182 ? 14.563 -2.425 -10.816 1.00 87.56 182 TRP A N 1
ATOM 1421 C CA . TRP A 1 182 ? 13.907 -3.671 -11.184 1.00 87.56 182 TRP A CA 1
ATOM 1422 C C . TRP A 1 182 ? 12.562 -3.383 -11.846 1.00 87.56 182 TRP A C 1
ATOM 1424 O O . TRP A 1 182 ? 11.664 -2.791 -11.236 1.00 87.56 182 TRP A O 1
ATOM 1434 N N . PHE A 1 183 ? 12.442 -3.808 -13.101 1.00 88.00 183 PHE A N 1
ATOM 1435 C CA . PHE A 1 183 ? 11.291 -3.567 -13.959 1.00 88.00 183 PHE A CA 1
ATOM 1436 C C . PHE A 1 183 ? 10.901 -4.871 -14.655 1.00 88.00 183 PHE A C 1
ATOM 1438 O O . PHE A 1 183 ? 11.618 -5.333 -15.535 1.00 88.00 183 PHE A O 1
ATOM 1445 N N . GLN A 1 184 ? 9.770 -5.462 -14.271 1.00 85.81 184 GLN A N 1
ATOM 1446 C CA . GLN A 1 184 ? 9.278 -6.701 -14.883 1.00 85.81 184 GLN A CA 1
ATOM 1447 C C . GLN A 1 184 ? 7.752 -6.762 -14.910 1.00 85.81 184 GLN A C 1
ATOM 1449 O O . GLN A 1 184 ? 7.086 -6.198 -14.042 1.00 85.81 184 GLN A O 1
ATOM 1454 N N . GLY A 1 185 ? 7.184 -7.461 -15.891 1.00 87.81 185 GLY A N 1
ATOM 1455 C CA . GLY A 1 185 ? 5.755 -7.774 -15.937 1.00 87.81 185 GLY A CA 1
ATOM 1456 C C . GLY A 1 185 ? 4.818 -6.564 -15.810 1.00 87.81 185 GLY A C 1
ATOM 1457 O O . GLY A 1 185 ? 5.153 -5.424 -16.159 1.00 87.81 185 GLY A O 1
ATOM 1458 N N . ARG A 1 186 ? 3.602 -6.823 -15.316 1.00 88.88 186 ARG A N 1
ATOM 1459 C CA . ARG A 1 186 ? 2.576 -5.790 -15.100 1.00 88.88 186 ARG A CA 1
ATOM 1460 C C . ARG A 1 186 ? 2.932 -4.905 -13.915 1.00 88.88 186 ARG A C 1
ATOM 1462 O O . ARG A 1 186 ? 3.442 -5.394 -12.916 1.00 88.88 186 ARG A O 1
ATOM 1469 N N . MET A 1 187 ? 2.630 -3.620 -14.022 1.00 86.38 187 MET A N 1
ATOM 1470 C CA . MET A 1 187 ? 2.819 -2.662 -12.935 1.00 86.38 187 MET A CA 1
ATOM 1471 C C . MET A 1 187 ? 1.809 -2.878 -11.797 1.00 86.38 187 MET A C 1
ATOM 1473 O O . MET A 1 187 ? 0.633 -3.165 -12.038 1.00 86.38 187 MET A O 1
ATOM 1477 N N . GLU A 1 188 ? 2.278 -2.715 -10.564 1.00 86.69 188 GLU A N 1
ATOM 1478 C CA . GLU A 1 188 ? 1.474 -2.716 -9.346 1.00 86.69 188 GLU A CA 1
ATOM 1479 C C . GLU A 1 188 ? 0.479 -1.547 -9.330 1.00 86.69 188 GLU A C 1
ATOM 1481 O O . GLU A 1 188 ? 0.781 -0.429 -9.747 1.00 86.69 188 GLU A O 1
ATOM 1486 N N . PHE A 1 189 ? -0.713 -1.794 -8.800 1.00 86.50 189 PHE A N 1
ATOM 1487 C CA . PHE A 1 189 ? -1.719 -0.785 -8.523 1.00 86.50 189 PHE A CA 1
ATOM 1488 C C . PHE A 1 189 ? -1.708 -0.433 -7.036 1.00 86.50 189 PHE A C 1
ATOM 1490 O O . PHE A 1 189 ? -1.929 -1.282 -6.173 1.00 86.50 189 PHE A O 1
ATOM 1497 N N . GLY A 1 190 ? -1.463 0.844 -6.750 1.00 83.81 190 GLY A N 1
ATOM 1498 C CA . GLY A 1 190 ? -1.322 1.370 -5.398 1.00 83.81 190 GLY A CA 1
ATOM 1499 C C . GLY A 1 190 ? 0.022 2.077 -5.194 1.00 83.81 190 GLY A C 1
ATOM 1500 O O . GLY A 1 190 ? 0.840 2.152 -6.107 1.00 83.81 190 GLY A O 1
ATOM 1501 N N . PRO A 1 191 ? 0.259 2.632 -3.997 1.00 77.00 191 PRO A N 1
ATOM 1502 C CA . PRO A 1 191 ? 1.405 3.504 -3.734 1.00 77.00 191 PRO A CA 1
ATOM 1503 C C . PRO A 1 191 ? 2.705 2.755 -3.400 1.00 77.00 191 PRO A C 1
ATOM 1505 O O . PRO A 1 191 ? 3.715 3.389 -3.099 1.00 77.00 191 PRO A O 1
ATOM 1508 N N . ARG A 1 192 ? 2.692 1.417 -3.367 1.00 79.12 192 ARG A N 1
ATOM 1509 C CA . ARG A 1 192 ? 3.841 0.596 -2.968 1.00 79.12 192 ARG A CA 1
ATOM 1510 C C . ARG A 1 192 ? 4.317 -0.267 -4.127 1.00 79.12 192 ARG A C 1
ATOM 1512 O O . ARG A 1 192 ? 3.517 -0.919 -4.787 1.00 79.12 192 ARG A O 1
ATOM 1519 N N . ALA A 1 193 ? 5.633 -0.301 -4.305 1.00 78.75 193 ALA A N 1
ATOM 1520 C CA . ALA A 1 193 ? 6.305 -1.284 -5.137 1.00 78.75 193 ALA A CA 1
ATOM 1521 C C . ALA A 1 193 ? 6.257 -2.659 -4.452 1.00 78.75 193 ALA A C 1
ATOM 1523 O O . ALA A 1 193 ? 6.609 -2.762 -3.277 1.00 78.75 193 ALA A O 1
ATOM 1524 N N . LEU A 1 194 ? 5.837 -3.698 -5.175 1.00 79.44 194 LEU A N 1
ATOM 1525 C CA . LEU A 1 194 ? 5.675 -5.072 -4.670 1.00 79.44 194 LEU A CA 1
ATOM 1526 C C . LEU A 1 194 ? 6.488 -6.097 -5.468 1.00 79.44 194 LEU A C 1
ATOM 1528 O O . LEU A 1 194 ? 6.282 -7.298 -5.321 1.00 79.44 194 LEU A O 1
ATOM 1532 N N . GLY A 1 195 ? 7.426 -5.638 -6.293 1.00 76.00 195 GLY A N 1
ATOM 1533 C CA . GLY A 1 195 ? 8.394 -6.509 -6.953 1.00 76.00 195 GLY A CA 1
ATOM 1534 C C . GLY A 1 195 ? 8.434 -6.412 -8.473 1.00 76.00 195 GLY A C 1
ATOM 1535 O O . GLY A 1 195 ? 9.250 -7.088 -9.093 1.00 76.00 195 GLY A O 1
ATOM 1536 N N . ASN A 1 196 ? 7.606 -5.565 -9.080 1.00 79.31 196 ASN A N 1
ATOM 1537 C CA . ASN A 1 196 ? 7.564 -5.359 -10.524 1.00 79.31 196 ASN A CA 1
ATOM 1538 C C . ASN A 1 196 ? 8.054 -3.970 -10.930 1.00 79.31 196 ASN A C 1
ATOM 1540 O O . ASN A 1 196 ? 8.553 -3.816 -12.045 1.00 79.31 196 ASN A O 1
ATOM 1544 N N . ARG A 1 197 ? 7.971 -2.976 -10.040 1.00 80.62 197 ARG A N 1
ATOM 1545 C CA . ARG A 1 197 ? 8.559 -1.639 -10.218 1.00 80.62 197 ARG A CA 1
ATOM 1546 C C . ARG A 1 197 ? 9.268 -1.202 -8.939 1.00 80.62 197 ARG A C 1
ATOM 1548 O O . ARG A 1 197 ? 8.699 -0.462 -8.145 1.00 80.62 197 ARG A O 1
ATOM 1555 N N . MET A 1 198 ? 10.495 -1.662 -8.699 1.00 69.81 198 MET A N 1
ATOM 1556 C CA . MET A 1 198 ? 11.207 -1.360 -7.446 1.00 69.81 198 MET A CA 1
ATOM 1557 C C . MET A 1 198 ? 12.652 -0.925 -7.657 1.00 69.81 198 MET A C 1
ATOM 1559 O O . MET A 1 198 ? 13.267 -1.230 -8.671 1.00 69.81 198 MET A O 1
ATOM 1563 N N . HIS A 1 199 ? 13.206 -0.259 -6.648 1.00 57.69 199 HIS A N 1
ATOM 1564 C CA . HIS A 1 199 ? 14.645 -0.074 -6.500 1.00 57.69 199 HIS A CA 1
ATOM 1565 C C . HIS A 1 199 ? 15.121 -1.021 -5.394 1.00 57.69 199 HIS A C 1
ATOM 1567 O O . HIS A 1 199 ? 14.582 -0.977 -4.289 1.00 57.69 199 HIS A O 1
ATOM 1573 N N . LYS A 1 200 ? 16.104 -1.882 -5.671 1.00 53.66 200 LYS A N 1
ATOM 1574 C CA . LYS A 1 200 ? 16.792 -2.688 -4.651 1.00 53.66 200 LYS A CA 1
ATOM 1575 C C . LYS A 1 200 ? 18.183 -2.112 -4.402 1.00 53.66 200 LYS A C 1
ATOM 1577 O O . LYS A 1 200 ? 18.924 -1.870 -5.347 1.00 53.66 200 LYS A O 1
ATOM 1582 N N . GLY A 1 201 ? 18.536 -1.905 -3.139 1.00 46.00 201 GLY A N 1
ATOM 1583 C CA . GLY A 1 201 ? 19.903 -1.630 -2.690 1.00 46.00 201 GLY A CA 1
ATOM 1584 C C . GLY A 1 201 ? 20.260 -2.564 -1.534 1.00 46.00 201 GLY A C 1
ATOM 1585 O O . GLY A 1 201 ? 19.360 -3.075 -0.868 1.00 46.00 201 GLY A O 1
ATOM 1586 N N . SER A 1 202 ? 21.556 -2.805 -1.307 1.00 36.78 202 SER A N 1
ATOM 1587 C CA . SER A 1 202 ? 22.043 -3.485 -0.093 1.00 36.78 202 SER A CA 1
ATOM 1588 C C . SER A 1 202 ? 21.557 -2.749 1.164 1.00 36.78 202 SER A C 1
ATOM 1590 O O . SER A 1 202 ? 21.436 -1.523 1.164 1.00 36.78 202 SER A O 1
ATOM 1592 N N . THR A 1 203 ? 21.312 -3.476 2.256 1.00 40.12 203 THR A N 1
ATOM 1593 C CA . THR A 1 203 ? 20.907 -2.938 3.569 1.00 40.12 203 THR A CA 1
ATOM 1594 C C . THR A 1 203 ? 21.867 -1.876 4.124 1.00 40.12 203 THR A C 1
ATOM 1596 O O . THR A 1 203 ? 21.464 -1.059 4.945 1.00 40.12 203 THR A O 1
ATOM 1599 N N . ALA A 1 204 ? 23.116 -1.810 3.645 1.00 34.22 204 ALA A N 1
ATOM 1600 C CA . ALA A 1 204 ? 24.067 -0.753 4.002 1.00 34.22 204 ALA A CA 1
ATOM 1601 C C . ALA A 1 204 ? 23.783 0.613 3.326 1.00 34.22 204 ALA A C 1
ATOM 1603 O O . ALA A 1 204 ? 24.327 1.640 3.741 1.00 34.22 204 ALA A O 1
ATOM 1604 N N . LEU A 1 205 ? 22.924 0.659 2.299 1.00 34.66 205 LEU A N 1
ATOM 1605 C CA . LEU A 1 205 ? 22.675 1.847 1.473 1.00 34.66 205 LEU A CA 1
ATOM 1606 C C . LEU A 1 205 ? 21.508 2.735 1.907 1.00 34.66 205 LEU A C 1
ATOM 1608 O O . LEU A 1 205 ? 21.366 3.818 1.335 1.00 34.66 205 LEU A O 1
ATOM 1612 N N . GLU A 1 206 ? 20.715 2.364 2.917 1.00 33.62 206 GLU A N 1
ATOM 1613 C CA . GLU A 1 206 ? 19.573 3.183 3.369 1.00 33.62 206 GLU A CA 1
ATOM 1614 C C . GLU A 1 206 ? 19.972 4.628 3.725 1.00 33.62 206 GLU A C 1
ATOM 1616 O O . GLU A 1 206 ? 19.188 5.553 3.523 1.00 33.62 206 GLU A O 1
ATOM 1621 N N . LYS A 1 207 ? 21.225 4.867 4.143 1.00 27.23 207 LYS A N 1
ATOM 1622 C CA . LYS A 1 207 ? 21.743 6.224 4.401 1.00 27.23 207 LYS A CA 1
ATOM 1623 C C . LYS A 1 207 ? 22.118 7.028 3.146 1.00 27.23 207 LYS A C 1
ATOM 1625 O O . LYS A 1 207 ? 22.203 8.246 3.236 1.00 27.23 207 LYS A O 1
ATOM 1630 N N . ARG A 1 208 ? 22.363 6.396 1.991 1.00 31.27 208 ARG A N 1
ATOM 1631 C CA . ARG A 1 208 ? 22.821 7.064 0.748 1.00 31.27 208 ARG A CA 1
ATOM 1632 C C . ARG A 1 208 ? 21.724 7.257 -0.302 1.00 31.27 208 ARG A C 1
ATOM 1634 O O . ARG A 1 208 ? 21.851 8.133 -1.154 1.00 31.27 208 ARG A O 1
ATOM 1641 N N . VAL A 1 209 ? 20.650 6.469 -0.239 1.00 36.09 209 VAL A N 1
ATOM 1642 C CA . VAL A 1 209 ? 19.539 6.503 -1.213 1.00 36.09 209 VAL A CA 1
ATOM 1643 C C . VAL A 1 209 ? 18.779 7.841 -1.195 1.00 36.09 209 VAL A C 1
ATOM 1645 O O . VAL A 1 209 ? 18.280 8.262 -2.232 1.00 36.09 209 VAL A O 1
ATOM 1648 N N . ASN A 1 210 ? 18.769 8.576 -0.077 1.00 32.31 210 ASN A N 1
ATOM 1649 C CA . ASN A 1 210 ? 18.031 9.844 0.031 1.00 32.31 210 ASN A CA 1
ATOM 1650 C C . ASN A 1 210 ? 18.609 11.025 -0.776 1.00 32.31 210 ASN A C 1
ATOM 1652 O O . ASN A 1 210 ? 17.916 12.027 -0.928 1.00 32.31 210 ASN A O 1
ATOM 1656 N N . GLU A 1 211 ? 19.834 10.938 -1.306 1.00 28.09 211 GLU A N 1
ATOM 1657 C CA . GLU A 1 211 ? 20.486 12.089 -1.961 1.00 28.09 211 GLU A CA 1
ATOM 1658 C C . GLU A 1 211 ? 20.856 11.860 -3.434 1.00 28.09 211 GLU A C 1
ATOM 1660 O O . GLU A 1 211 ? 21.119 12.821 -4.156 1.00 28.09 211 GLU A O 1
ATOM 1665 N N . ARG A 1 212 ? 20.877 10.612 -3.919 1.00 30.66 212 ARG A N 1
ATOM 1666 C CA . ARG A 1 212 ? 21.329 10.287 -5.283 1.00 30.66 212 ARG A CA 1
ATOM 1667 C C . ARG A 1 212 ? 20.622 9.050 -5.830 1.00 30.66 212 ARG A C 1
ATOM 1669 O O . ARG A 1 212 ? 21.170 7.952 -5.791 1.00 30.66 212 ARG A O 1
ATOM 1676 N N . CYS A 1 213 ? 19.429 9.224 -6.390 1.00 28.44 213 CYS A N 1
ATOM 1677 C CA . CYS A 1 213 ? 18.765 8.162 -7.145 1.00 28.44 213 CYS A CA 1
ATOM 1678 C C . CYS A 1 213 ? 18.720 8.489 -8.636 1.00 28.44 213 CYS A C 1
ATOM 1680 O O . CYS A 1 213 ? 17.813 9.161 -9.110 1.00 28.44 213 CYS A O 1
ATOM 1682 N N . TYR A 1 214 ? 19.687 7.936 -9.365 1.00 32.19 214 TYR A N 1
ATOM 1683 C CA . TYR A 1 214 ? 19.595 7.634 -10.789 1.00 32.19 214 TYR A CA 1
ATOM 1684 C C . TYR A 1 214 ? 20.362 6.327 -11.028 1.00 32.19 214 TYR A C 1
ATOM 1686 O O . TYR A 1 214 ? 21.560 6.304 -10.763 1.00 32.19 214 TYR A O 1
ATOM 1694 N N . CYS A 1 215 ? 19.699 5.254 -11.487 1.00 26.95 215 CYS A N 1
ATOM 1695 C CA . CYS A 1 215 ? 20.251 4.327 -12.494 1.00 26.95 215 CYS A CA 1
ATOM 1696 C C . CYS A 1 215 ? 19.342 3.116 -12.781 1.00 26.95 215 CYS A C 1
ATOM 1698 O O . CYS A 1 215 ? 19.301 2.147 -12.030 1.00 26.95 215 CYS A O 1
ATOM 1700 N N . CYS A 1 216 ? 18.727 3.125 -13.962 1.00 26.95 216 CYS A N 1
ATOM 1701 C CA . CYS A 1 216 ? 19.290 2.428 -15.120 1.00 26.95 216 CYS A CA 1
ATOM 1702 C C . CYS A 1 216 ? 19.318 3.444 -16.282 1.00 26.95 216 CYS A C 1
ATOM 1704 O O . CYS A 1 216 ? 18.362 4.196 -16.435 1.00 26.95 216 CYS A O 1
ATOM 1706 N N . ALA A 1 217 ? 20.430 3.508 -17.028 1.00 30.22 217 ALA A N 1
ATOM 1707 C CA . ALA A 1 217 ? 20.767 4.474 -18.099 1.00 30.22 217 ALA A CA 1
ATOM 1708 C C . ALA A 1 217 ? 21.311 5.881 -17.719 1.00 30.22 217 ALA A C 1
ATOM 1710 O O . ALA A 1 217 ? 21.306 6.785 -18.552 1.00 30.22 217 ALA A O 1
ATOM 1711 N N . ALA A 1 218 ? 21.866 6.097 -16.519 1.00 32.22 218 ALA A N 1
ATOM 1712 C CA . ALA A 1 218 ? 22.287 7.440 -16.082 1.00 32.22 218 ALA A CA 1
ATOM 1713 C C . ALA A 1 218 ? 23.807 7.685 -15.972 1.00 32.22 218 ALA A C 1
ATOM 1715 O O . ALA A 1 218 ? 24.226 8.499 -15.158 1.00 32.22 218 ALA A O 1
ATOM 1716 N N . GLN A 1 219 ? 24.648 7.054 -16.802 1.00 30.45 219 GLN A N 1
ATOM 1717 C CA . GLN A 1 219 ? 26.020 7.565 -17.004 1.00 30.45 219 GLN A CA 1
ATOM 1718 C C . GLN A 1 219 ? 26.129 8.599 -18.139 1.00 30.45 219 GLN A C 1
ATOM 1720 O O . GLN A 1 219 ? 27.153 9.265 -18.246 1.00 30.45 219 GLN A O 1
ATOM 1725 N N . GLN A 1 220 ? 25.074 8.805 -18.942 1.00 31.09 220 GLN A N 1
ATOM 1726 C CA . GLN A 1 220 ? 25.084 9.769 -20.059 1.00 31.09 220 GLN A CA 1
ATOM 1727 C C . GLN A 1 220 ? 23.961 10.822 -20.017 1.00 31.09 220 GLN A C 1
ATOM 1729 O O . GLN A 1 220 ? 24.043 11.829 -20.714 1.00 31.09 220 GLN A O 1
ATOM 1734 N N . TYR A 1 221 ? 22.951 10.658 -19.155 1.00 37.41 221 TYR A N 1
ATOM 1735 C CA . TYR A 1 221 ? 21.786 11.555 -19.079 1.00 37.41 221 TYR A CA 1
ATOM 1736 C C . TYR A 1 221 ? 22.063 12.897 -18.363 1.00 37.41 221 TYR A C 1
ATOM 1738 O O . TYR A 1 221 ? 21.318 13.865 -18.518 1.00 37.41 221 TYR A O 1
ATOM 1746 N N . GLU A 1 222 ? 23.153 12.989 -17.591 1.00 33.31 222 GLU A N 1
ATOM 1747 C CA . GLU A 1 222 ? 23.464 14.167 -16.765 1.00 33.31 222 GLU A CA 1
ATOM 1748 C C . GLU A 1 222 ? 23.946 15.391 -17.568 1.00 33.31 222 GLU A C 1
ATOM 1750 O O . GLU A 1 222 ? 23.859 16.521 -17.080 1.00 33.31 222 GLU A O 1
ATOM 1755 N N . GLN A 1 223 ? 24.417 15.203 -18.807 1.00 32.66 223 GLN A N 1
ATOM 1756 C CA . GLN A 1 223 ? 24.965 16.299 -19.619 1.00 32.66 223 GLN A CA 1
ATOM 1757 C C . GLN A 1 223 ? 23.916 16.999 -20.499 1.00 32.66 223 GLN A C 1
ATOM 1759 O O . GLN A 1 223 ? 24.051 18.193 -20.771 1.00 32.66 223 GLN A O 1
ATOM 1764 N N . THR A 1 224 ? 22.843 16.314 -20.898 1.00 35.16 224 THR A N 1
ATOM 1765 C CA . THR A 1 224 ? 21.845 16.849 -21.843 1.00 35.16 224 THR A CA 1
ATOM 1766 C C . THR A 1 224 ? 20.696 17.594 -21.150 1.00 35.16 224 THR A C 1
ATOM 1768 O O . THR A 1 224 ? 20.263 18.639 -21.635 1.00 35.16 224 THR A O 1
ATOM 1771 N N . HIS A 1 225 ? 20.242 17.150 -19.970 1.00 37.00 225 HIS A N 1
ATOM 1772 C CA . HIS A 1 225 ? 19.038 17.716 -19.332 1.00 37.00 225 HIS A CA 1
ATOM 1773 C C . HIS A 1 225 ? 19.244 18.956 -18.454 1.00 37.00 225 HIS A C 1
ATOM 1775 O O . HIS A 1 225 ? 18.287 19.703 -18.234 1.00 37.00 225 HIS A O 1
ATOM 1781 N N . LYS A 1 226 ? 20.477 19.265 -18.027 1.00 35.88 226 LYS A N 1
ATOM 1782 C CA . LYS A 1 226 ? 20.770 20.549 -17.354 1.00 35.88 226 LYS A CA 1
ATOM 1783 C C . LYS A 1 226 ? 20.582 21.764 -18.273 1.00 35.88 226 LYS A C 1
ATOM 1785 O O . LYS A 1 226 ? 20.373 22.865 -17.770 1.00 35.88 226 LYS A O 1
ATOM 1790 N N . LYS A 1 227 ? 20.612 21.583 -19.601 1.00 34.62 227 LYS A N 1
ATOM 1791 C CA . LYS A 1 227 ? 20.356 22.668 -20.563 1.00 34.62 227 LYS A CA 1
ATOM 1792 C C . LYS A 1 227 ? 18.862 22.940 -20.770 1.00 34.62 227 LYS A C 1
ATOM 1794 O O . LYS A 1 227 ? 18.475 24.100 -20.777 1.00 34.62 227 LYS A O 1
ATOM 1799 N N . GLN A 1 228 ? 18.018 21.908 -20.847 1.00 36.78 228 GLN A N 1
ATOM 1800 C CA . GLN A 1 228 ? 16.572 22.094 -21.054 1.00 36.78 228 GLN A CA 1
ATOM 1801 C C . GLN A 1 228 ? 15.835 22.589 -19.801 1.00 36.78 228 GLN A C 1
ATOM 1803 O O . GLN A 1 228 ? 14.947 23.428 -19.909 1.00 36.78 228 GLN A O 1
ATOM 1808 N N . TYR A 1 229 ? 16.218 22.137 -18.602 1.00 33.12 229 TYR A N 1
ATOM 1809 C CA . TYR A 1 229 ? 15.509 22.523 -17.373 1.00 33.12 229 TYR A CA 1
ATOM 1810 C C . TYR A 1 229 ? 15.728 23.997 -16.975 1.00 33.12 229 TYR A C 1
ATOM 1812 O O . TYR A 1 229 ? 14.856 24.615 -16.371 1.00 33.12 229 TYR A O 1
ATOM 1820 N N . ASN A 1 230 ? 16.864 24.593 -17.355 1.00 37.53 230 ASN A N 1
ATOM 1821 C CA . ASN A 1 230 ? 17.138 26.014 -17.110 1.00 37.53 230 ASN A CA 1
ATOM 1822 C C . ASN A 1 230 ? 16.453 26.952 -18.117 1.00 37.53 230 ASN A C 1
ATOM 1824 O O . ASN A 1 230 ? 16.342 28.143 -17.841 1.00 37.53 230 ASN A O 1
ATOM 1828 N N . GLN A 1 231 ? 15.963 26.430 -19.245 1.00 35.34 231 GLN A N 1
ATOM 1829 C CA . GLN A 1 231 ? 15.305 27.235 -20.275 1.00 35.34 231 GLN A CA 1
ATOM 1830 C C . GLN A 1 231 ? 13.832 27.527 -19.930 1.00 35.34 231 GLN A C 1
ATOM 1832 O O . GLN A 1 231 ? 13.334 28.599 -20.243 1.00 35.34 231 GLN A O 1
ATOM 1837 N N . TYR A 1 232 ? 13.162 26.645 -19.178 1.00 35.50 232 TYR A N 1
ATOM 1838 C CA . TYR A 1 232 ? 11.756 26.814 -18.763 1.00 35.50 232 TYR A CA 1
ATOM 1839 C C . TYR A 1 232 ? 11.539 27.702 -17.524 1.00 35.50 232 TYR A C 1
ATOM 1841 O O . TYR A 1 232 ? 10.401 27.920 -17.118 1.00 35.50 232 TYR A O 1
ATOM 1849 N N . ARG A 1 233 ? 12.607 28.211 -16.893 1.00 33.66 233 ARG A N 1
ATOM 1850 C CA . ARG A 1 233 ? 12.518 29.040 -15.674 1.00 33.66 233 ARG A CA 1
ATOM 1851 C C . ARG A 1 233 ? 12.782 30.532 -15.921 1.00 33.66 233 ARG A C 1
ATOM 1853 O O . ARG A 1 233 ? 12.779 31.300 -14.964 1.00 33.66 233 ARG A O 1
ATOM 1860 N N . GLN A 1 234 ? 13.043 30.943 -17.164 1.00 33.94 234 GLN A N 1
ATOM 1861 C CA . GLN A 1 234 ? 13.445 32.319 -17.489 1.00 33.94 234 GLN A CA 1
ATOM 1862 C C . GLN A 1 234 ? 12.412 33.156 -18.252 1.00 33.94 234 GLN A C 1
ATOM 1864 O O . GLN A 1 234 ? 12.762 34.237 -18.711 1.00 33.94 234 GLN A O 1
ATOM 1869 N N . GLU A 1 235 ? 11.144 32.752 -18.315 1.00 31.25 235 GLU A N 1
ATOM 1870 C CA . GLU A 1 235 ? 10.092 33.641 -18.829 1.00 31.25 235 GLU A CA 1
ATOM 1871 C C . GLU A 1 235 ? 9.073 33.963 -17.720 1.00 31.25 235 GLU A C 1
ATOM 1873 O O . GLU A 1 235 ? 8.368 33.062 -17.255 1.00 31.25 235 GLU A O 1
ATOM 1878 N N . PRO A 1 236 ? 9.046 35.213 -17.211 1.00 36.38 236 PRO A N 1
ATOM 1879 C CA . PRO A 1 236 ? 7.978 35.708 -16.346 1.00 36.38 236 PRO A CA 1
ATOM 1880 C C . PRO A 1 236 ? 6.730 36.088 -17.179 1.00 36.38 236 PRO A C 1
ATOM 1882 O O . PRO A 1 236 ? 6.850 36.216 -18.397 1.00 36.38 236 PRO A O 1
ATOM 1885 N N . PRO A 1 237 ? 5.547 36.221 -16.540 1.00 43.53 237 PRO A N 1
ATOM 1886 C CA . PRO A 1 237 ? 4.253 36.377 -17.218 1.00 43.53 237 PRO A CA 1
ATOM 1887 C C . PRO A 1 237 ? 4.111 37.655 -18.048 1.00 43.53 237 PRO A C 1
ATOM 1889 O O . PRO A 1 237 ? 4.721 38.684 -17.671 1.00 43.53 237 PRO A O 1
#

Foldseek 3Di:
DDDDCVQACVVPDPDGGDPVVQVVLVHDDDDPPDDDDPSNVVVVVVVLVVLLVVLQVVLQVVCVVPVDQEEEAAEPSVVPPVSVVCCPVPNNHPYYHYDQARYPLCVVVVVVCCCQCPVVVDDDDDPPDDPCPQVLPADFDDPVRVVVVCVVVVHDDDDDPDPVVVVVVVVVCQVVFHKDFAAHGGDHRHDDDDRHGDIDGHPVCPVPCVPDDDDDRPPPPVPPVVVVVVVVPPDDD

Organism: NCBI:txid412755